Protein 3M4A (pdb70)

Nearest PDB structures (foldseek):
  3m4a-assembly1_A  TM=1.003E+00  e=7.599E-52  Deinococcus radiodurans
  2f4q-assembly1_A  TM=9.407E-01  e=5.244E-44  Deinococcus radiodurans
  2h7g-assembly1_X  TM=6.423E-01  e=1.252E-12  Variola virus
  6z01-assembly1_B-2  TM=5.120E-01  e=3.860E-08  Candidatus Caldarchaeum subterraneum
  6z03-assembly1_B  TM=5.087E-01  e=5.824E-08  Candidatus Caldarchaeum subterraneum

B-factor: mean 17.25, std 11.21, range [2.0, 54.25]

Radius of gyration: 20.42 Å; Cα contacts (8 Å, |Δi|>4): 487; chains: 1; bounding box: 54×42×62 Å

InterPro domains:
  IPR001631 DNA topoisomerase I [PR00416] (146-160)
  IPR001631 DNA topoisomerase I [PR00416] (167-183)
  IPR001631 DNA topoisomerase I [PR00416] (232-246)
  IPR001631 DNA topoisomerase I [PR00416] (283-294)
  IPR011010 DNA breaking-rejoining enzyme, catalytic core [SSF56349] (79-326)
  IPR013500 DNA topoisomerase I, catalytic core, eukaryotic-type [PF01028] (89-286)
  IPR013500 DNA topoisomerase I, catalytic core, eukaryotic-type [cd00659] (89-298)
  IPR014711 DNA topoisomerase I, catalytic core, alpha-helical subdomain, eukaryotic-type [G3DSA:3.90.15.10] (114-233)
  IPR035447 DNA topoisomerase I, N-terminal domain superfamily [G3DSA:3.30.66.10] (1-90)
  IPR035447 DNA topoisomerase I, N-terminal domain superfamily [SSF55869] (23-84)
  IPR049331 DNA topoisomerase IB, N-terminal domain [PF21338] (22-70)

Solvent-accessible surface area: 16082 Å² total; per-residue (Å²): 94,29,11,15,116,78,83,74,221,135,106,64,87,80,186,30,73,20,39,126,88,42,98,93,3,46,34,10,130,60,48,98,59,23,15,4,2,17,1,116,42,101,83,171,40,56,34,77,55,31,92,60,11,123,122,58,138,89,38,53,57,5,20,78,0,0,39,9,0,35,33,3,64,57,3,5,45,40,20,16,193,43,104,48,13,38,47,89,15,0,12,0,3,0,1,29,1,0,22,62,3,32,2,48,14,32,43,49,154,72,13,201,132,96,130,10,37,6,0,3,2,2,67,34,175,4,16,93,22,111,60,79,66,0,26,0,152,16,112,0,78,142,39,57,78,3,93,16,63,11,95,49,188,49,3,4,52,5,4,90,88,2,48,125,32,79,43,73,67,0,4,7,6,40,92,122,103,44,138,104,106,34,0,74,15,108,50,0,58,41,7,4,130,28,1,0,2,13,3,72,17,103,7,0,9,20,1,1,0,0,21,28,0,3,43,39,3,19,142,104,24,66,76,128,49,98,190,72,4,107,106,10,2,67,51,0,5,110,110,0,3,109,25,0,3,36,78,62,80,66,0,108,50,50,22,2,1,78,5,3,15,66,23,4,50,105,40,95,15,10,90,76,33,72,42,201,73,149,168,58,104,64,100,22,144,28,22,77,201,26,3,0,5,0,35,53,3,0,65,23,60,165,117,188

Structure (mmCIF, N/CA/C/O backbone):
data_3M4A
#
_entry.id   3M4A
#
_cell.length_a   119.670
_cell.length_b   53.440
_cell.length_c   77.360
_cell.angle_alpha   90.00
_cell.angle_beta   96.33
_cell.angle_gamma   90.00
#
_symmetry.space_group_name_H-M   'C 1 2 1'
#
loop_
_entity.id
_entity.type
_entity.pdbx_description
1 polymer 'Putative Type I topoisomerase'
2 polymer "DNA (5'-D(*GP*AP*AP*TP*AP*AP*GP*GP*GP*CP*GP*C)-3')"
3 polymer "DNA (5'-D(*GP*CP*GP*CP*CP*CP*TP*TP*AP*TP*TP*C)-3')"
4 non-polymer 'ACETIC ACID'
5 non-polymer 'MAGNESIUM ION'
6 water water
#
loop_
_atom_site.group_PDB
_atom_site.id
_atom_site.type_symbol
_atom_site.label_atom_id
_atom_site.label_alt_id
_atom_site.label_comp_id
_atom_site.label_asym_id
_atom_site.label_entity_id
_atom_site.label_seq_id
_atom_site.pdbx_PDB_ins_code
_atom_site.Cartn_x
_atom_site.Cartn_y
_atom_site.Cartn_z
_atom_site.occupancy
_atom_site.B_iso_or_equiv
_atom_site.auth_seq_id
_atom_site.auth_comp_id
_atom_site.auth_asym_id
_atom_site.auth_atom_id
_atom_site.pdbx_PDB_model_num
ATOM 1 N N . PRO A 1 2 ? 11.025 17.028 -20.027 1.00 29.04 2 PRO A N 1
ATOM 2 C CA . PRO A 1 2 ? 11.656 16.755 -21.324 1.00 29.02 2 PRO A CA 1
ATOM 3 C C . PRO A 1 2 ? 11.892 15.254 -21.558 1.00 29.06 2 PRO A C 1
ATOM 4 O O . PRO A 1 2 ? 11.796 14.470 -20.614 1.00 29.16 2 PRO A O 1
ATOM 8 N N . SER A 1 3 ? 12.189 14.865 -22.799 1.00 28.64 3 SER A N 1
ATOM 9 C CA . SER A 1 3 ? 12.493 13.464 -23.117 1.00 28.57 3 SER A CA 1
ATOM 10 C C . SER A 1 3 ? 13.947 13.149 -22.765 1.00 28.37 3 SER A C 1
ATOM 11 O O . SER A 1 3 ? 14.729 14.056 -22.469 1.00 27.88 3 SER A O 1
ATOM 14 N N . ARG A 1 4 ? 14.301 11.864 -22.803 1.00 28.10 4 ARG A N 1
ATOM 15 C CA . ARG A 1 4 ? 15.666 11.431 -22.487 1.00 28.66 4 ARG A CA 1
ATOM 16 C C . ARG A 1 4 ? 16.680 11.895 -23.525 1.00 29.59 4 ARG A C 1
ATOM 17 O O . ARG A 1 4 ? 17.716 12.451 -23.170 1.00 29.86 4 ARG A O 1
ATOM 25 N N . THR A 1 5 ? 16.394 11.626 -24.798 1.00 30.87 5 THR A N 1
ATOM 26 C CA . THR A 1 5 ? 17.291 12.019 -25.888 1.00 31.83 5 THR A CA 1
ATOM 27 C C . THR A 1 5 ? 17.434 13.542 -25.973 1.00 33.05 5 THR A C 1
ATOM 28 O O . THR A 1 5 ? 18.510 14.048 -26.305 1.00 33.35 5 THR A O 1
ATOM 32 N N . GLU A 1 6 ? 16.353 14.260 -25.663 1.00 34.28 6 GLU A N 1
ATOM 33 C CA . GLU A 1 6 ? 16.394 15.722 -25.532 1.00 35.19 6 GLU A CA 1
ATOM 34 C C . GLU A 1 6 ? 17.396 16.154 -24.457 1.00 36.02 6 GLU A C 1
ATOM 35 O O . GLU A 1 6 ? 18.180 17.080 -24.670 1.00 36.47 6 GLU A O 1
ATOM 41 N N . LEU A 1 7 ? 17.374 15.476 -23.310 1.00 36.68 7 LEU A N 1
ATOM 42 C CA . LEU A 1 7 ? 18.340 15.741 -22.238 1.00 36.98 7 LEU A CA 1
ATOM 43 C C . LEU A 1 7 ? 19.764 15.360 -22.654 1.00 37.48 7 LEU A C 1
ATOM 44 O O . LEU A 1 7 ? 20.679 16.173 -22.548 1.00 37.72 7 LEU A O 1
ATOM 49 N N . LEU A 1 8 ? 19.948 14.135 -23.147 1.00 37.93 8 LEU A N 1
ATOM 50 C CA . LEU A 1 8 ? 21.274 13.690 -23.595 1.00 38.27 8 LEU A CA 1
ATOM 51 C C . LEU A 1 8 ? 21.833 14.568 -24.726 1.00 38.70 8 LEU A C 1
ATOM 52 O O . LEU A 1 8 ? 23.049 14.596 -24.949 1.00 38.70 8 LEU A O 1
ATOM 57 N N . ALA A 1 9 ? 20.946 15.273 -25.431 1.00 39.06 9 ALA A N 1
ATOM 58 C CA . ALA A 1 9 ? 21.343 16.286 -26.409 1.00 39.16 9 ALA A CA 1
ATOM 59 C C . ALA A 1 9 ? 21.537 17.629 -25.714 1.00 39.47 9 ALA A C 1
ATOM 60 O O . ALA A 1 9 ? 22.400 17.771 -24.843 1.00 40.05 9 ALA A O 1
ATOM 62 N N . ARG A 1 14 ? 27.339 15.737 -31.822 1.00 52.38 14 ARG A N 1
ATOM 63 C CA . ARG A 1 14 ? 26.596 15.434 -33.041 1.00 52.34 14 ARG A CA 1
ATOM 64 C C . ARG A 1 14 ? 27.521 14.941 -34.155 1.00 52.15 14 ARG A C 1
ATOM 65 O O . ARG A 1 14 ? 28.642 15.429 -34.298 1.00 52.13 14 ARG A O 1
ATOM 73 N N . ARG A 1 15 ? 27.042 13.971 -34.933 1.00 51.92 15 ARG A N 1
ATOM 74 C CA . ARG A 1 15 ? 27.786 13.428 -36.072 1.00 51.85 15 ARG A CA 1
ATOM 75 C C . ARG A 1 15 ? 27.336 14.109 -37.358 1.00 51.77 15 ARG A C 1
ATOM 76 O O . ARG A 1 15 ? 26.168 14.467 -37.497 1.00 51.63 15 ARG A O 1
ATOM 84 N N . ALA A 1 40 ? 38.795 6.796 -32.325 1.00 48.73 40 ALA A N 1
ATOM 85 C CA . ALA A 1 40 ? 39.058 5.364 -32.429 1.00 48.79 40 ALA A CA 1
ATOM 86 C C . ALA A 1 40 ? 37.912 4.552 -31.830 1.00 48.85 40 ALA A C 1
ATOM 87 O O . ALA A 1 40 ? 37.471 3.560 -32.414 1.00 48.82 40 ALA A O 1
ATOM 89 N N . ARG A 1 41 ? 37.442 4.977 -30.657 1.00 48.80 41 ARG A N 1
ATOM 90 C CA . ARG A 1 41 ? 36.309 4.334 -29.985 1.00 48.86 41 ARG A CA 1
ATOM 91 C C . ARG A 1 41 ? 35.037 4.439 -30.819 1.00 48.89 41 ARG A C 1
ATOM 92 O O . ARG A 1 41 ? 34.345 3.444 -31.043 1.00 49.02 41 ARG A O 1
ATOM 100 N N . ILE A 1 42 ? 34.742 5.655 -31.266 1.00 48.93 42 ILE A N 1
ATOM 101 C CA . ILE A 1 42 ? 33.555 5.932 -32.075 1.00 49.01 42 ILE A CA 1
ATOM 102 C C . ILE A 1 42 ? 33.530 5.059 -33.335 1.00 49.17 42 ILE A C 1
ATOM 103 O O . ILE A 1 42 ? 32.464 4.605 -33.759 1.00 49.11 42 ILE A O 1
ATOM 108 N N . ALA A 1 43 ? 34.707 4.818 -33.913 1.00 49.30 43 ALA A N 1
ATOM 109 C CA . ALA A 1 43 ? 34.834 3.963 -35.098 1.00 49.37 43 ALA A CA 1
ATOM 110 C C . ALA A 1 43 ? 34.493 2.497 -34.814 1.00 49.46 43 ALA A C 1
ATOM 111 O O . ALA A 1 43 ? 33.871 1.838 -35.648 1.00 49.65 43 ALA A O 1
ATOM 113 N N . ARG A 1 44 ? 34.897 1.989 -33.648 1.00 49.46 44 ARG A N 1
ATOM 114 C CA . ARG A 1 44 ? 34.616 0.592 -33.274 1.00 49.48 44 ARG A CA 1
ATOM 115 C C . ARG A 1 44 ? 33.134 0.331 -32.987 1.00 49.28 44 ARG A C 1
ATOM 116 O O . ARG A 1 44 ? 32.689 -0.817 -33.033 1.00 49.25 44 ARG A O 1
ATOM 124 N N . LEU A 1 45 ? 32.386 1.387 -32.673 1.00 49.09 45 LEU A N 1
ATOM 125 C CA . LEU A 1 45 ? 30.937 1.283 -32.477 1.00 48.92 45 LEU A CA 1
ATOM 126 C C . LEU A 1 45 ? 30.218 0.923 -33.779 1.00 48.79 45 LEU A C 1
ATOM 127 O O . LEU A 1 45 ? 29.177 0.262 -33.753 1.00 48.82 45 LEU A O 1
ATOM 132 N N . ALA A 1 46 ? 30.779 1.364 -34.906 1.00 48.59 46 ALA A N 1
ATOM 133 C CA . ALA A 1 46 ? 30.248 1.049 -36.234 1.00 48.38 46 ALA A CA 1
ATOM 134 C C . ALA A 1 46 ? 28.774 1.4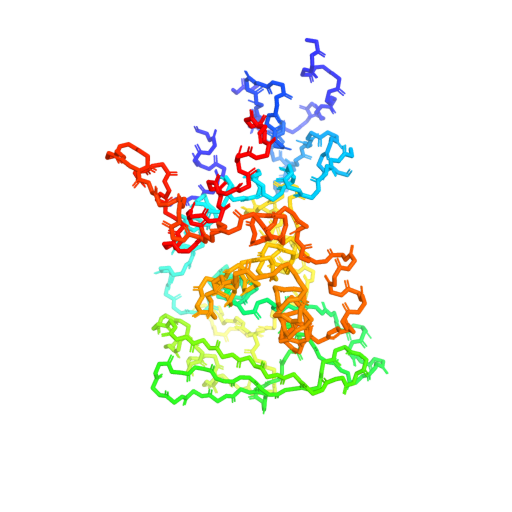38 -36.350 1.00 48.22 46 ALA A C 1
ATOM 135 O O . ALA A 1 46 ? 27.926 0.613 -36.706 1.00 48.14 46 ALA A O 1
ATOM 137 N N . VAL A 1 47 ? 28.486 2.700 -36.031 1.00 47.98 47 VAL A N 1
ATOM 138 C CA . VAL A 1 47 ? 27.137 3.249 -36.136 1.00 47.71 47 VAL A CA 1
ATOM 139 C C . VAL A 1 47 ? 26.781 3.382 -37.618 1.00 47.50 47 VAL A C 1
ATOM 140 O O . VAL A 1 47 ? 27.459 4.120 -38.338 1.00 47.43 47 VAL A O 1
ATOM 144 N N . PRO A 1 48 ? 25.739 2.658 -38.085 1.00 47.14 48 PRO A N 1
ATOM 145 C CA . PRO A 1 48 ? 25.369 2.693 -39.507 1.00 46.90 48 PRO A CA 1
ATOM 146 C C . PRO A 1 48 ? 25.290 4.113 -40.081 1.00 46.58 48 PRO A C 1
ATOM 147 O O . PRO A 1 48 ? 24.650 4.976 -39.481 1.00 46.21 48 PRO A O 1
ATOM 151 N N . PRO A 1 49 ? 25.940 4.352 -41.239 1.00 46.36 49 PRO A N 1
ATOM 152 C CA . PRO A 1 49 ? 26.065 5.710 -41.796 1.00 46.21 49 PRO A CA 1
ATOM 153 C C . PRO A 1 49 ? 24.746 6.345 -42.268 1.00 45.92 49 PRO A C 1
ATOM 154 O O . PRO A 1 49 ? 24.650 7.575 -42.353 1.00 45.71 49 PRO A O 1
ATOM 158 N N . ALA A 1 50 ? 23.750 5.512 -42.567 1.00 45.70 50 ALA A N 1
ATOM 159 C CA . ALA A 1 50 ? 22.439 5.989 -43.008 1.00 45.47 50 ALA A CA 1
ATOM 160 C C . ALA A 1 50 ? 21.587 6.546 -41.862 1.00 45.28 50 ALA A C 1
ATOM 161 O O . ALA A 1 50 ? 20.582 7.220 -42.109 1.00 45.04 50 ALA A O 1
ATOM 163 N N . TYR A 1 51 ? 21.974 6.256 -40.617 1.00 45.04 51 TYR A N 1
ATOM 164 C CA . TYR A 1 51 ? 21.289 6.815 -39.444 1.00 44.99 51 TYR A CA 1
ATOM 165 C C . TYR A 1 51 ? 21.343 8.344 -39.472 1.00 44.88 51 TYR A C 1
ATOM 166 O O . TYR A 1 51 ? 22.357 8.932 -39.852 1.00 44.65 51 TYR A O 1
ATOM 175 N N . GLN A 1 52 ? 20.241 8.973 -39.070 1.00 44.91 52 GLN A N 1
ATOM 176 C CA . GLN A 1 52 ? 20.099 10.424 -39.145 1.00 45.02 52 GLN A CA 1
ATOM 177 C C . GLN A 1 52 ? 20.137 11.039 -37.748 1.00 45.08 52 GLN A C 1
ATOM 178 O O . GLN A 1 52 ? 19.710 10.411 -36.772 1.00 44.96 52 GLN A O 1
ATOM 184 N N . ASP A 1 53 ? 20.637 12.273 -37.673 1.00 45.03 53 ASP A N 1
ATOM 185 C CA . ASP A 1 53 ? 20.804 12.999 -36.409 1.00 44.82 53 ASP A CA 1
ATOM 186 C C . ASP A 1 53 ? 21.410 12.094 -35.328 1.00 44.58 53 ASP A C 1
ATOM 187 O O . ASP A 1 53 ? 20.799 11.832 -34.287 1.00 44.71 53 ASP A O 1
ATOM 192 N N . VAL A 1 54 ? 22.616 11.608 -35.608 1.00 44.16 54 VAL A N 1
ATOM 193 C CA . VAL A 1 54 ? 23.326 10.713 -34.703 1.00 43.90 54 VAL A CA 1
ATOM 194 C C . VAL A 1 54 ? 24.026 11.517 -33.603 1.00 43.61 54 VAL A C 1
ATOM 195 O O . VAL A 1 54 ? 24.662 12.535 -33.877 1.00 43.18 54 VAL A O 1
ATOM 199 N N . TYR A 1 55 ? 23.871 11.059 -32.360 1.00 43.35 55 TYR A N 1
ATOM 200 C CA . TYR A 1 55 ? 24.574 11.619 -31.202 1.00 43.19 55 TYR A CA 1
ATOM 201 C C . TYR A 1 55 ? 25.490 10.544 -30.623 1.00 42.97 55 TYR A C 1
ATOM 202 O O . TYR A 1 55 ? 25.156 9.357 -30.632 1.00 42.75 55 TYR A O 1
ATOM 211 N N . VAL A 1 56 ? 26.644 10.970 -30.119 1.00 42.67 56 VAL A N 1
ATOM 212 C CA . VAL A 1 56 ? 27.650 10.049 -29.603 1.00 42.50 56 VAL A CA 1
ATOM 213 C C . VAL A 1 56 ? 28.147 10.532 -28.240 1.00 42.25 56 VAL A C 1
ATOM 214 O O . VAL A 1 56 ? 28.233 11.738 -27.991 1.00 42.03 56 VAL A O 1
ATOM 218 N N . SER A 1 57 ? 28.449 9.581 -27.358 1.00 42.05 57 SER A N 1
ATOM 219 C CA . SER A 1 57 ? 28.996 9.903 -26.048 1.00 41.74 57 SER A CA 1
ATOM 220 C C . SER A 1 57 ? 30.404 10.466 -26.212 1.00 41.58 57 SER A C 1
ATOM 221 O O . SER A 1 57 ? 31.232 9.854 -26.892 1.00 41.42 57 SER A O 1
ATOM 224 N N . PRO A 1 58 ? 30.689 11.620 -25.580 1.00 41.34 58 PRO A N 1
ATOM 225 C CA . PRO A 1 58 ? 32.047 12.166 -25.585 1.00 41.12 58 PRO A CA 1
ATOM 226 C C . PRO A 1 58 ? 32.935 11.521 -24.513 1.00 40.99 58 PRO A C 1
ATOM 227 O O . PRO A 1 58 ? 33.861 12.158 -24.013 1.00 41.14 58 PRO A O 1
ATOM 231 N N . ASP A 1 59 ? 32.671 10.254 -24.200 1.00 40.63 59 ASP A N 1
ATOM 232 C CA . ASP A 1 59 ? 33.231 9.603 -23.023 1.00 40.18 59 ASP A CA 1
ATOM 233 C C . ASP A 1 59 ? 33.194 8.083 -23.208 1.00 39.72 59 ASP A C 1
ATOM 234 O O . ASP A 1 59 ? 32.207 7.538 -23.714 1.00 39.80 59 ASP A O 1
ATOM 239 N N . ALA A 1 60 ? 34.264 7.404 -22.802 1.00 38.90 60 ALA A N 1
ATOM 240 C CA . ALA A 1 60 ? 34.373 5.956 -23.002 1.00 38.38 60 ALA A CA 1
ATOM 241 C C . ALA A 1 60 ? 33.532 5.140 -22.016 1.00 37.82 60 ALA A C 1
ATOM 242 O O . ALA A 1 60 ? 33.305 3.951 -22.244 1.00 37.74 60 ALA A O 1
ATOM 244 N N . GLU A 1 61 ? 33.073 5.773 -20.935 1.00 37.16 61 GLU A N 1
ATOM 245 C CA . GLU A 1 61 ? 32.406 5.059 -19.840 1.00 36.75 61 GLU A CA 1
ATOM 246 C C . GLU A 1 61 ? 30.880 4.964 -19.974 1.00 36.17 61 GLU A C 1
ATOM 247 O O . GLU A 1 61 ? 30.297 3.958 -19.571 1.00 35.99 61 GLU A O 1
ATOM 253 N N . ASN A 1 62 ? 30.245 5.998 -20.528 1.00 35.34 62 ASN A N 1
ATOM 254 C CA . ASN A 1 62 ? 28.778 6.043 -20.667 1.00 34.64 62 ASN A CA 1
ATOM 255 C C . ASN A 1 62 ? 28.147 4.754 -21.196 1.00 33.83 62 ASN A C 1
ATOM 256 O O . ASN A 1 62 ? 28.561 4.239 -22.234 1.00 33.60 62 ASN A O 1
ATOM 261 N N . GLU A 1 63 ? 27.135 4.253 -20.484 1.00 32.72 63 GLU A N 1
ATOM 262 C CA . GLU A 1 63 ? 26.426 3.031 -20.876 1.00 32.29 63 GLU A CA 1
ATOM 263 C C . GLU A 1 63 ? 25.697 3.161 -22.219 1.00 31.68 63 GLU A C 1
ATOM 264 O O . GLU A 1 63 ? 25.515 2.164 -22.920 1.00 31.10 63 GLU A O 1
ATOM 270 N N . LEU A 1 64 ? 25.263 4.375 -22.554 1.00 31.50 64 LEU A N 1
ATOM 271 C CA . LEU A 1 64 ? 24.709 4.666 -23.880 1.00 31.81 64 LEU A CA 1
ATOM 272 C C . LEU A 1 64 ? 25.763 5.390 -24.720 1.00 31.74 64 LEU A C 1
ATOM 273 O O . LEU A 1 64 ? 26.042 6.567 -24.498 1.00 31.96 64 LEU A O 1
ATOM 278 N N . GLN A 1 65 ? 26.333 4.671 -25.682 1.00 31.97 65 GLN A N 1
ATOM 279 C CA . GLN A 1 65 ? 27.471 5.164 -26.466 1.00 32.33 65 GLN A CA 1
ATOM 280 C C . GLN A 1 65 ? 27.060 5.974 -27.697 1.00 32.54 65 GLN A C 1
ATOM 281 O O . GLN A 1 65 ? 27.770 6.901 -28.082 1.00 32.80 65 GLN A O 1
ATOM 287 N N . ALA A 1 66 ? 25.927 5.628 -28.310 1.00 32.70 66 ALA A N 1
ATOM 288 C CA . ALA A 1 66 ? 25.387 6.423 -29.420 1.00 32.75 66 ALA A CA 1
ATOM 289 C C . ALA A 1 66 ? 23.893 6.188 -29.658 1.00 32.84 66 ALA A C 1
ATOM 290 O O . ALA A 1 66 ? 23.377 5.101 -29.375 1.00 31.99 66 ALA A O 1
ATOM 292 N N . PHE A 1 67 ? 23.220 7.214 -30.190 1.00 32.96 67 PHE A N 1
ATOM 293 C CA . PHE A 1 67 ? 21.811 7.110 -30.589 1.00 33.42 67 PHE A CA 1
ATOM 294 C C . PHE A 1 67 ? 21.459 8.001 -31.797 1.00 33.90 67 PHE A C 1
ATOM 295 O O . PHE A 1 67 ? 21.980 9.107 -31.944 1.00 33.99 67 PHE A O 1
ATOM 303 N N . GLY A 1 68 ? 20.560 7.504 -32.646 1.00 34.48 68 GLY A N 1
ATOM 304 C CA . GLY A 1 68 ? 20.084 8.248 -33.813 1.00 34.86 68 GLY A CA 1
ATOM 305 C C . GLY A 1 68 ? 18.752 7.711 -34.315 1.00 35.40 68 GLY A C 1
ATOM 306 O O . GLY A 1 68 ? 18.066 6.979 -33.598 1.00 35.25 68 GLY A O 1
ATOM 307 N N . ARG A 1 69 ? 18.396 8.068 -35.551 1.00 35.92 69 ARG A N 1
ATOM 308 C CA . ARG A 1 69 ? 17.110 7.673 -36.135 1.00 36.44 69 ARG A CA 1
ATOM 309 C C . ARG A 1 69 ? 17.261 7.071 -37.531 1.00 36.58 69 ARG A C 1
ATOM 310 O O . ARG A 1 69 ? 18.004 7.591 -38.366 1.00 36.31 69 ARG A O 1
ATOM 318 N N . ASP A 1 70 ? 16.546 5.971 -37.768 1.00 36.88 70 ASP A N 1
ATOM 319 C CA . ASP A 1 70 ? 16.484 5.360 -39.090 1.00 37.20 70 ASP A CA 1
ATOM 320 C C . ASP A 1 70 ? 15.450 6.095 -39.954 1.00 37.51 70 ASP A C 1
ATOM 321 O O . ASP A 1 70 ? 14.803 7.036 -39.488 1.00 37.60 70 ASP A O 1
ATOM 326 N N . ALA A 1 71 ? 15.301 5.665 -41.207 1.00 37.69 71 ALA A N 1
ATOM 327 C CA . ALA A 1 71 ? 14.373 6.308 -42.143 1.00 37.88 71 ALA A CA 1
ATOM 328 C C . ALA A 1 71 ? 12.952 6.407 -41.579 1.00 38.12 71 ALA A C 1
ATOM 329 O O . ALA A 1 71 ? 12.299 7.447 -41.711 1.00 38.30 71 ALA A O 1
ATOM 331 N N . ALA A 1 72 ? 12.484 5.333 -40.947 1.00 38.27 72 ALA A N 1
ATOM 332 C CA . ALA A 1 72 ? 11.151 5.307 -40.348 1.00 38.39 72 ALA A CA 1
ATOM 333 C C . ALA A 1 72 ? 11.066 6.249 -39.149 1.00 38.65 72 ALA A C 1
ATOM 334 O O . ALA A 1 72 ? 10.079 6.246 -38.412 1.00 38.98 72 ALA A O 1
ATOM 336 N N . ARG A 1 74 ? 12.410 5.881 -36.259 1.00 35.15 74 ARG A N 1
ATOM 337 C CA . ARG A 1 74 ? 12.531 5.182 -34.981 1.00 35.11 74 ARG A CA 1
ATOM 338 C C . ARG A 1 74 ? 13.955 5.301 -34.427 1.00 34.76 74 ARG A C 1
ATOM 339 O O . ARG A 1 74 ? 14.922 5.307 -35.191 1.00 34.51 74 ARG A O 1
ATOM 347 N N . LEU A 1 75 ? 14.074 5.388 -33.100 1.00 34.19 75 LEU A N 1
ATOM 348 C CA . LEU A 1 75 ? 15.383 5.524 -32.442 1.00 33.73 75 LEU A CA 1
ATOM 349 C C . LEU A 1 75 ? 16.168 4.210 -32.422 1.00 33.26 75 LEU A C 1
ATOM 350 O O . LEU A 1 75 ? 15.617 3.141 -32.150 1.00 33.02 75 LEU A O 1
ATOM 355 N N . GLN A 1 76 ? 17.464 4.309 -32.708 1.00 32.75 76 GLN A N 1
ATOM 356 C CA . GLN A 1 76 ? 18.377 3.169 -32.696 1.00 32.46 76 GLN A CA 1
ATOM 357 C C . GLN A 1 76 ? 19.535 3.515 -31.766 1.00 31.98 76 GLN A C 1
ATOM 358 O O . GLN A 1 76 ? 19.920 4.680 -31.668 1.00 31.65 76 GLN A O 1
ATOM 364 N N . TYR A 1 77 ? 20.083 2.510 -31.088 1.00 31.52 77 TYR A N 1
ATOM 365 C CA . TYR A 1 77 ? 21.100 2.748 -30.060 1.00 31.34 77 TYR A CA 1
ATOM 366 C C . TYR A 1 77 ? 22.296 1.810 -30.172 1.00 30.98 77 TYR A C 1
ATOM 367 O O . TYR A 1 77 ? 22.168 0.666 -30.616 1.00 30.71 77 TYR A O 1
ATOM 376 N N . ARG A 1 78 ? 23.453 2.301 -29.735 1.00 30.63 78 ARG A N 1
ATOM 377 C CA . ARG A 1 78 ? 24.622 1.454 -29.498 1.00 30.58 78 ARG A CA 1
ATOM 378 C C . ARG A 1 78 ? 25.118 1.649 -28.066 1.00 29.86 78 ARG A C 1
ATOM 379 O O . ARG A 1 78 ? 25.225 2.770 -27.581 1.00 29.34 78 ARG A O 1
ATOM 387 N N . TYR A 1 79 ? 25.431 0.541 -27.407 1.00 29.48 79 TYR A N 1
ATOM 388 C CA . TYR A 1 79 ? 25.684 0.538 -25.971 1.00 29.52 79 TYR A CA 1
ATOM 389 C C . TYR A 1 79 ? 27.128 0.183 -25.618 1.00 29.59 79 TYR A C 1
ATOM 390 O O . TYR A 1 79 ? 27.870 -0.364 -26.432 1.00 29.26 79 TYR A O 1
ATOM 399 N N . HIS A 1 80 ? 27.506 0.496 -24.384 1.00 29.67 80 HIS A N 1
ATOM 400 C CA . HIS A 1 80 ? 28.778 0.064 -23.821 1.00 29.86 80 HIS A CA 1
ATOM 401 C C . HIS A 1 80 ? 28.684 -1.444 -23.577 1.00 30.16 80 HIS A C 1
ATOM 402 O O . HIS A 1 80 ? 27.693 -1.907 -23.010 1.00 30.24 80 HIS A O 1
ATOM 409 N N . PRO A 1 81 ? 29.707 -2.218 -24.002 1.00 30.44 81 PRO A N 1
ATOM 410 C CA . PRO A 1 81 ? 29.625 -3.685 -23.912 1.00 30.44 81 PRO A CA 1
ATOM 411 C C . PRO A 1 81 ? 29.520 -4.255 -22.490 1.00 30.52 81 PRO A C 1
ATOM 412 O O . PRO A 1 81 ? 28.946 -5.332 -22.303 1.00 30.57 81 PRO A O 1
ATOM 416 N N . ASP A 1 82 ? 30.061 -3.544 -21.506 1.00 30.71 82 ASP A N 1
ATOM 417 C CA . ASP A 1 82 ? 29.976 -3.971 -20.103 1.00 30.94 82 ASP A CA 1
ATOM 418 C C . ASP A 1 82 ? 28.539 -4.000 -19.567 1.00 31.02 82 ASP A C 1
ATOM 419 O O . ASP A 1 82 ? 28.275 -4.632 -18.539 1.00 30.94 82 ASP A O 1
ATOM 424 N N . PHE A 1 83 ? 27.624 -3.321 -20.258 1.00 31.12 83 PHE A N 1
ATOM 425 C CA . PHE A 1 83 ? 26.220 -3.269 -19.846 1.00 31.27 83 PHE A CA 1
ATOM 426 C C . PHE A 1 83 ? 25.306 -4.178 -20.676 1.00 31.66 83 PHE A C 1
ATOM 427 O O . PHE A 1 83 ? 24.111 -4.289 -20.385 1.00 31.62 83 PHE A O 1
ATOM 435 N N . VAL A 1 84 ? 25.870 -4.850 -21.682 1.00 31.96 84 VAL A N 1
ATOM 436 C CA . VAL A 1 84 ? 25.095 -5.742 -22.544 1.00 32.20 84 VAL A CA 1
ATOM 437 C C . VAL A 1 84 ? 25.388 -7.216 -22.249 1.00 32.52 84 VAL A C 1
ATOM 438 O O . VAL A 1 84 ? 26.480 -7.569 -21.792 1.00 33.01 84 VAL A O 1
ATOM 442 N N . ALA A 1 88 ? 30.889 -7.380 -18.387 1.00 25.83 88 ALA A N 1
ATOM 443 C CA . ALA A 1 88 ? 30.513 -8.086 -17.169 1.00 25.05 88 ALA A CA 1
ATOM 444 C C . ALA A 1 88 ? 30.914 -7.253 -15.961 1.00 24.98 88 ALA A C 1
ATOM 445 O O . ALA A 1 88 ? 32.082 -6.912 -15.774 1.00 25.41 88 ALA A O 1
ATOM 447 N N . LEU A 1 89 ? 29.922 -6.918 -15.150 1.00 24.01 89 LEU A N 1
ATOM 448 C CA . LEU A 1 89 ? 30.107 -6.042 -14.008 1.00 23.22 89 LEU A CA 1
ATOM 449 C C . LEU A 1 89 ? 29.571 -6.751 -12.787 1.00 22.37 89 LEU A C 1
ATOM 450 O O . LEU A 1 89 ? 28.711 -7.630 -12.899 1.00 22.30 89 LEU A O 1
ATOM 455 N N . LYS A 1 90 ? 30.069 -6.355 -11.618 1.00 21.58 90 LYS A N 1
ATOM 456 C CA . LYS A 1 90 ? 29.482 -6.787 -10.359 1.00 20.94 90 LYS A CA 1
ATOM 457 C C . LYS A 1 90 ? 28.157 -6.068 -10.165 1.00 20.09 90 LYS A C 1
ATOM 458 O O . LYS A 1 90 ? 27.941 -4.980 -10.705 1.00 19.31 90 LYS A O 1
ATOM 464 N N . LYS A 1 91 ? 27.277 -6.698 -9.399 1.00 19.60 91 LYS A N 1
ATOM 465 C CA A LYS A 1 91 ? 25.944 -6.158 -9.142 0.50 19.27 91 LYS A CA 1
ATOM 466 C CA B LYS A 1 91 ? 25.945 -6.152 -9.154 0.50 19.24 91 LYS A CA 1
ATOM 467 C C . LYS A 1 91 ? 26.030 -4.729 -8.622 1.00 18.60 91 LYS A C 1
ATOM 468 O O . LYS A 1 91 ? 25.284 -3.858 -9.065 1.00 17.73 91 LYS A O 1
ATOM 479 N N . TRP A 1 92 ? 26.934 -4.488 -7.674 1.00 17.60 92 TRP A N 1
ATOM 480 C CA . TRP A 1 92 ? 27.041 -3.148 -7.091 1.00 17.44 92 TRP A CA 1
ATOM 481 C C . TRP A 1 92 ? 27.418 -2.104 -8.144 1.00 16.30 92 TRP A C 1
ATOM 482 O O . TRP A 1 92 ? 26.927 -0.973 -8.090 1.00 15.18 92 TRP A O 1
ATOM 493 N N . GLN A 1 93 ? 28.238 -2.497 -9.122 1.00 15.57 93 GLN A N 1
ATOM 494 C CA . GLN A 1 93 ? 28.617 -1.602 -10.220 1.00 15.89 93 GLN A CA 1
ATOM 495 C C . GLN A 1 93 ? 27.443 -1.283 -11.146 1.00 15.19 93 GLN A C 1
ATOM 496 O O . GLN A 1 93 ? 27.200 -0.114 -11.479 1.00 15.80 93 GLN A O 1
ATOM 502 N N . ARG A 1 94 ? 26.729 -2.318 -11.572 1.00 14.16 94 ARG A N 1
ATOM 503 C CA . ARG A 1 94 ? 25.569 -2.125 -12.438 1.00 13.56 94 ARG A CA 1
ATOM 504 C C . ARG A 1 94 ? 24.492 -1.283 -11.741 1.00 12.39 94 ARG A C 1
ATOM 505 O O . ARG A 1 94 ? 23.904 -0.391 -12.366 1.00 12.12 94 ARG A O 1
ATOM 513 N N . LEU A 1 95 ? 24.252 -1.547 -10.460 1.00 12.00 95 LEU A N 1
ATOM 514 C CA . LEU A 1 95 ? 23.206 -0.824 -9.721 1.00 11.82 95 LEU A CA 1
ATOM 515 C C . LEU A 1 95 ? 23.560 0.637 -9.441 1.00 11.51 95 LEU A C 1
ATOM 516 O O . LEU A 1 95 ? 22.680 1.499 -9.430 1.00 10.32 95 LEU A O 1
ATOM 521 N N . THR A 1 96 ? 24.832 0.927 -9.181 1.00 11.22 96 THR A N 1
ATOM 522 C CA . THR A 1 96 ? 25.245 2.320 -9.003 1.00 11.17 96 THR A CA 1
ATOM 523 C C . THR A 1 96 ? 24.983 3.097 -10.278 1.00 11.12 96 THR A C 1
ATOM 524 O O . THR A 1 96 ? 24.496 4.220 -10.237 1.00 11.11 96 THR A O 1
ATOM 531 N N . ARG A 1 97 ? 25.288 2.487 -11.417 1.00 11.33 97 ARG A N 1
ATOM 532 C CA . ARG A 1 97 ? 25.050 3.131 -12.691 1.00 10.73 97 ARG A CA 1
ATOM 533 C C . ARG A 1 97 ? 23.552 3.241 -12.989 1.00 10.20 97 ARG A C 1
ATOM 534 O O . ARG A 1 97 ? 23.087 4.269 -13.468 1.00 10.70 97 ARG A O 1
ATOM 542 N N . PHE A 1 98 ? 22.799 2.193 -12.677 1.00 9.30 98 PHE A N 1
ATOM 543 C CA . PHE A 1 98 ? 21.334 2.250 -12.808 1.00 9.23 98 PHE A CA 1
ATOM 544 C C . PHE A 1 98 ? 20.746 3.405 -11.982 1.00 8.48 98 PHE A C 1
ATOM 545 O O . PHE A 1 98 ? 19.885 4.145 -12.469 1.00 8.57 98 PHE A O 1
ATOM 553 N N . ALA A 1 99 ? 21.225 3.595 -10.751 1.00 8.93 99 ALA A N 1
ATOM 554 C CA . ALA A 1 99 ? 20.768 4.699 -9.912 1.00 9.56 99 ALA A CA 1
ATOM 555 C C . ALA A 1 99 ? 21.087 6.044 -10.559 1.00 10.38 99 ALA A C 1
ATOM 556 O O . ALA A 1 99 ? 20.348 7.014 -10.393 1.00 11.25 99 ALA A O 1
ATOM 558 N N . GLY A 1 100 ? 22.177 6.086 -11.318 1.00 11.24 100 GLY A N 1
ATOM 559 C CA . GLY A 1 100 ? 22.517 7.268 -12.116 1.00 11.25 100 GLY A CA 1
ATOM 560 C C . GLY A 1 100 ? 21.568 7.576 -13.267 1.00 11.82 100 GLY A C 1
ATOM 561 O O . GLY A 1 100 ? 21.500 8.738 -13.704 1.00 13.75 100 GLY A O 1
ATOM 562 N N . ALA A 1 101 ? 20.859 6.556 -13.760 1.00 11.38 101 ALA A N 1
ATOM 563 C CA . ALA A 1 101 ? 19.894 6.680 -14.865 1.00 11.01 101 ALA A CA 1
ATOM 564 C C . ALA A 1 101 ? 18.473 6.975 -14.372 1.00 10.69 101 ALA A C 1
ATOM 565 O O . ALA A 1 101 ? 17.613 7.357 -15.150 1.00 11.13 101 ALA A O 1
ATOM 567 N N . LEU A 1 102 ? 18.217 6.788 -13.084 1.00 10.16 102 LEU A N 1
ATOM 568 C CA . LEU A 1 102 ? 16.846 6.934 -12.586 1.00 9.90 102 LEU A CA 1
ATOM 569 C C . LEU A 1 102 ? 16.350 8.387 -12.594 1.00 9.83 102 LEU A C 1
ATOM 570 O O . LEU A 1 102 ? 15.188 8.615 -12.861 1.00 9.28 102 LEU A O 1
ATOM 575 N N . PRO A 1 103 ? 17.211 9.372 -12.262 1.00 9.73 103 PRO A N 1
ATOM 576 C CA . PRO A 1 103 ? 16.715 10.761 -12.369 1.00 10.02 103 PRO A CA 1
ATOM 577 C C . PRO A 1 103 ? 16.251 11.145 -13.775 1.00 9.90 103 PRO A C 1
ATOM 578 O O . PRO A 1 103 ? 15.225 11.816 -13.929 1.00 9.62 103 PRO A O 1
ATOM 582 N N . THR A 1 104 ? 16.999 10.717 -14.789 1.00 9.94 104 THR A N 1
ATOM 583 C CA . THR A 1 104 ? 16.593 10.926 -16.177 1.00 9.86 104 THR A CA 1
ATOM 584 C C . THR A 1 104 ? 15.290 10.205 -16.515 1.00 9.32 104 THR A C 1
ATOM 585 O O . THR A 1 104 ? 14.430 10.748 -17.227 1.00 8.95 104 THR A O 1
ATOM 589 N N . LEU A 1 105 ? 15.153 8.974 -16.021 1.00 8.59 105 LEU A N 1
ATOM 590 C CA . LEU A 1 105 ? 13.902 8.228 -16.162 1.00 8.44 105 LEU A CA 1
ATOM 591 C C . LEU A 1 105 ? 12.728 9.029 -15.621 1.00 8.14 105 LEU A C 1
ATOM 592 O O . LEU A 1 105 ? 11.686 9.086 -16.256 1.00 8.28 105 LEU A O 1
ATOM 597 N N . LYS A 1 106 ? 12.892 9.596 -14.427 1.00 8.03 106 LYS A N 1
ATOM 598 C CA . LYS A 1 106 ? 11.827 10.384 -13.784 1.00 8.46 106 LYS A CA 1
ATOM 599 C C . LYS A 1 106 ? 11.419 11.606 -14.598 1.00 8.13 106 LYS A C 1
ATOM 600 O O . LYS A 1 106 ? 10.235 11.915 -14.719 1.00 7.09 106 LYS A O 1
ATOM 606 N N . VAL A 1 107 ? 12.397 12.303 -15.166 1.00 8.43 107 VAL A N 1
ATOM 607 C CA . VAL A 1 107 ? 12.094 13.453 -16.016 1.00 8.93 107 VAL A CA 1
ATOM 608 C C . VAL A 1 107 ? 11.270 13.021 -17.235 1.00 8.59 107 VAL A C 1
ATOM 609 O O . VAL A 1 107 ? 10.228 13.617 -17.570 1.00 8.56 107 VAL A O 1
ATOM 613 N N . ALA A 1 108 ? 11.716 11.952 -17.880 1.00 9.09 108 ALA A N 1
ATOM 614 C CA . ALA A 1 108 ? 11.049 11.442 -19.069 1.00 8.59 108 ALA A CA 1
ATOM 615 C C . ALA A 1 108 ? 9.636 10.939 -18.764 1.00 8.53 108 ALA A C 1
ATOM 616 O O . ALA A 1 108 ? 8.680 11.257 -19.484 1.00 8.70 108 ALA A O 1
ATOM 618 N N . THR A 1 109 ? 9.488 10.158 -17.688 1.00 8.08 109 THR A N 1
ATOM 619 C CA . THR A 1 109 ? 8.171 9.598 -17.364 1.00 7.60 109 THR A CA 1
ATOM 620 C C . THR A 1 109 ? 7.205 10.679 -16.853 1.00 7.12 109 THR A C 1
ATOM 621 O O . THR A 1 109 ? 6.034 10.666 -17.204 1.00 6.40 109 THR A O 1
ATOM 625 N N . THR A 1 110 ? 7.686 11.634 -16.065 1.00 6.37 110 THR A N 1
ATOM 626 C CA . THR A 1 110 ? 6.826 12.759 -15.660 1.00 6.51 110 THR A CA 1
ATOM 627 C C . THR A 1 110 ? 6.285 13.500 -16.891 1.00 6.94 110 THR A C 1
ATOM 628 O O . THR A 1 110 ? 5.094 13.799 -16.960 1.00 7.76 110 THR A O 1
ATOM 632 N N . ALA A 1 111 ? 7.159 13.778 -17.855 1.00 7.59 111 ALA A N 1
ATOM 633 C CA . ALA A 1 111 ? 6.743 14.473 -19.074 1.00 7.86 111 ALA A CA 1
ATOM 634 C C . ALA A 1 111 ? 5.580 13.737 -19.742 1.00 8.19 111 ALA A C 1
ATOM 635 O O . ALA A 1 111 ? 4.520 14.335 -20.021 1.00 8.40 111 ALA A O 1
ATOM 637 N N . ASP A 1 112 ? 5.726 12.426 -19.922 1.00 8.29 112 ASP A N 1
ATOM 638 C CA . ASP A 1 112 ? 4.654 11.605 -20.512 1.00 8.01 112 ASP A CA 1
ATOM 639 C C . ASP A 1 112 ? 3.366 11.574 -19.683 1.00 7.51 112 ASP A C 1
ATOM 640 O O . ASP A 1 112 ? 2.256 11.529 -20.231 1.00 7.21 112 ASP A O 1
ATOM 645 N N . LEU A 1 113 ? 3.495 11.608 -18.357 1.00 6.66 113 LEU A N 1
ATOM 646 C CA . LEU A 1 113 ? 2.340 11.597 -17.466 1.00 6.79 113 LEU A CA 1
ATOM 647 C C . LEU A 1 113 ? 1.502 12.885 -17.507 1.00 5.97 113 LEU A C 1
ATOM 648 O O . LEU A 1 113 ? 0.325 12.874 -17.165 1.00 6.10 113 LEU A O 1
ATOM 653 N N . ARG A 1 114 ? 2.113 13.993 -17.903 1.00 6.39 114 ARG A N 1
ATOM 654 C CA . ARG A 1 114 ? 1.411 15.287 -17.933 1.00 7.74 114 ARG A CA 1
ATOM 655 C C . ARG A 1 114 ? 0.391 15.396 -19.068 1.00 8.17 114 ARG A C 1
ATOM 656 O O . ARG A 1 114 ? -0.441 16.325 -19.087 1.00 8.38 114 ARG A O 1
ATOM 664 N N . ALA A 1 115 ? 0.448 14.463 -20.010 1.00 8.72 115 ALA A N 1
ATOM 665 C CA . ALA A 1 115 ? -0.522 14.416 -21.108 1.00 9.31 115 ALA A CA 1
ATOM 666 C C . ALA A 1 115 ? -1.977 14.199 -20.656 1.00 9.52 115 ALA A C 1
ATOM 667 O O . ALA A 1 115 ? -2.249 13.636 -19.600 1.00 8.93 115 ALA A O 1
ATOM 669 N N . SER A 1 116 ? -2.927 14.658 -21.464 1.00 9.60 116 SER A N 1
ATOM 670 C CA A SER A 1 116 ? -4.332 14.487 -21.105 0.50 9.91 116 SER A CA 1
ATOM 671 C CA B SER A 1 116 ? -4.351 14.517 -21.163 0.50 9.96 116 SER A CA 1
ATOM 672 C C . SER A 1 116 ? -4.834 13.142 -21.608 1.00 10.23 116 SER A C 1
ATOM 673 O O . SER A 1 116 ? -4.288 12.574 -22.558 1.00 11.55 116 SER A O 1
ATOM 678 N N . GLY A 1 117 ? -5.863 12.636 -20.944 1.00 10.46 117 GLY A N 1
ATOM 679 C CA . GLY A 1 117 ? -6.456 11.341 -21.260 1.00 10.11 117 GLY A CA 1
ATOM 680 C C . GLY A 1 117 ? -5.524 10.178 -20.964 1.00 10.08 117 GLY A C 1
ATOM 681 O O . GLY A 1 117 ? -4.749 10.228 -20.004 1.00 10.90 117 GLY A O 1
ATOM 682 N N . LEU A 1 118 ? -5.597 9.130 -21.781 1.00 9.21 118 LEU A N 1
ATOM 683 C CA . LEU A 1 118 ? -4.785 7.931 -21.566 1.00 9.04 118 LEU A CA 1
ATOM 684 C C . LEU A 1 118 ? -4.061 7.496 -22.853 1.00 9.41 118 LEU A C 1
ATOM 685 O O . LEU A 1 118 ? -4.292 6.388 -23.353 1.00 9.01 118 LEU A O 1
ATOM 690 N N . PRO A 1 119 ? -3.172 8.366 -23.382 1.00 9.30 119 PRO A N 1
ATOM 691 C CA . PRO A 1 119 ? -2.418 7.996 -24.585 1.00 9.08 119 PRO A CA 1
ATOM 692 C C . PRO A 1 119 ? -1.343 6.961 -24.273 1.00 9.63 119 PRO A C 1
ATOM 693 O O . PRO A 1 119 ? -1.029 6.739 -23.102 1.00 7.79 119 PRO A O 1
ATOM 697 N N . PRO A 1 120 ? -0.783 6.316 -25.303 1.00 8.98 120 PRO A N 1
ATOM 698 C CA . PRO A 1 120 ? 0.126 5.188 -25.083 1.00 9.08 120 PRO A CA 1
ATOM 699 C C . PRO A 1 120 ? 1.296 5.472 -24.142 1.00 8.87 120 PRO A C 1
ATOM 700 O O . PRO A 1 120 ? 1.537 4.687 -23.220 1.00 8.99 120 PRO A O 1
ATOM 704 N N . ARG A 1 121 ? 1.995 6.587 -24.346 1.00 8.42 121 ARG A N 1
ATOM 705 C CA . ARG A 1 121 ? 3.167 6.889 -23.532 1.00 8.19 121 ARG A CA 1
ATOM 706 C C . ARG A 1 121 ? 2.778 7.192 -22.082 1.00 7.88 121 ARG A C 1
ATOM 707 O O . ARG A 1 121 ? 3.569 6.943 -21.182 1.00 6.88 121 ARG A O 1
ATOM 715 N N . LYS A 1 122 ? 1.591 7.740 -21.854 1.00 6.89 122 LYS A N 1
ATOM 716 C CA . LYS A 1 122 ? 1.149 7.983 -20.465 1.00 6.69 122 LYS A CA 1
ATOM 717 C C . LYS A 1 122 ? 0.867 6.651 -19.732 1.00 6.97 122 LYS A C 1
ATOM 718 O O . LYS A 1 122 ? 1.303 6.432 -18.571 1.00 6.12 122 LYS A O 1
ATOM 724 N N . VAL A 1 123 ? 0.174 5.741 -20.407 1.00 6.52 123 VAL A N 1
ATOM 725 C CA . VAL A 1 123 ? -0.101 4.421 -19.814 1.00 6.63 123 VAL A CA 1
ATOM 726 C C . VAL A 1 123 ? 1.218 3.669 -19.585 1.00 6.30 123 VAL A C 1
ATOM 727 O O . VAL A 1 123 ? 1.408 3.050 -18.534 1.00 6.28 123 VAL A O 1
ATOM 731 N N . MET A 1 124 ? 2.144 3.745 -20.544 1.00 6.65 124 MET A N 1
ATOM 732 C CA . MET A 1 124 ? 3.464 3.123 -20.366 1.00 6.85 124 MET A CA 1
ATOM 733 C C . MET A 1 124 ? 4.295 3.774 -19.260 1.00 5.88 124 MET A C 1
ATOM 734 O O . MET A 1 124 ? 5.014 3.078 -18.550 1.00 5.48 124 MET A O 1
ATOM 739 N N . ALA A 1 125 ? 4.184 5.088 -19.107 1.00 5.13 125 ALA A N 1
ATOM 740 C CA . ALA A 1 125 ? 4.842 5.769 -17.985 1.00 5.21 125 ALA A CA 1
ATOM 741 C C . ALA A 1 125 ? 4.274 5.288 -16.644 1.00 4.86 125 ALA A C 1
ATOM 742 O O . ALA A 1 125 ? 5.033 5.110 -15.669 1.00 4.59 125 ALA A O 1
ATOM 744 N N . LEU A 1 126 ? 2.957 5.092 -16.571 1.00 4.64 126 LEU A N 1
ATOM 745 C CA . LEU A 1 126 ? 2.312 4.574 -15.354 1.00 4.65 126 LEU A CA 1
ATOM 746 C C . LEU A 1 126 ? 2.818 3.150 -15.055 1.00 4.85 126 LEU A C 1
ATOM 747 O O . LEU A 1 126 ? 3.147 2.794 -13.907 1.00 3.05 126 LEU A O 1
ATOM 752 N N . MET A 1 127 ? 2.909 2.338 -16.100 1.00 4.41 127 MET A N 1
ATOM 753 C CA . MET A 1 127 ? 3.413 0.970 -15.952 1.00 4.65 127 MET A CA 1
ATOM 754 C C . MET A 1 127 ? 4.871 0.940 -15.507 1.00 4.59 127 MET A C 1
ATOM 755 O O . MET A 1 127 ? 5.238 0.116 -14.682 1.00 5.35 127 MET A O 1
ATOM 760 N N . THR A 1 128 ? 5.678 1.866 -16.031 1.00 3.91 128 THR A N 1
ATOM 761 C CA . THR A 1 128 ? 7.090 1.982 -15.677 1.00 3.77 128 THR A CA 1
ATOM 762 C C . THR A 1 128 ? 7.212 2.414 -14.220 1.00 3.16 128 THR A C 1
ATOM 763 O O . THR A 1 128 ? 8.055 1.905 -13.486 1.00 3.12 128 THR A O 1
ATOM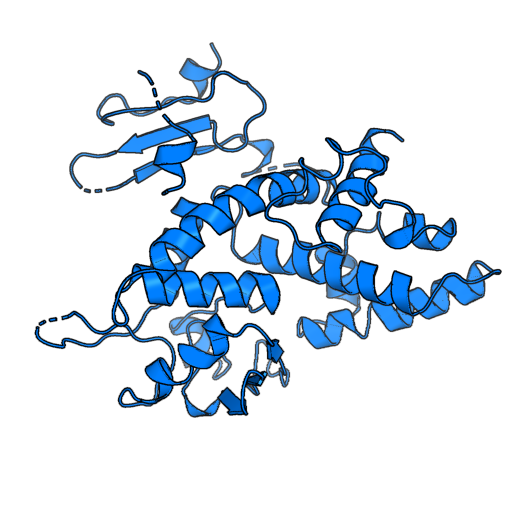 767 N N . ARG A 1 129 ? 6.360 3.335 -13.790 1.00 2.70 129 ARG A N 1
ATOM 768 C CA . ARG A 1 129 ? 6.350 3.698 -12.364 1.00 2.75 129 ARG A CA 1
ATOM 769 C C . ARG A 1 129 ? 6.025 2.481 -11.509 1.00 3.42 129 ARG A C 1
ATOM 770 O O . ARG A 1 129 ? 6.640 2.264 -10.475 1.00 2.35 129 ARG A O 1
ATOM 778 N N . LEU A 1 130 ? 5.061 1.678 -11.923 1.00 3.21 130 LEU A N 1
ATOM 779 C CA . LEU A 1 130 ? 4.739 0.449 -11.163 1.00 3.10 130 LEU A CA 1
ATOM 780 C C . LEU A 1 130 ? 5.905 -0.565 -11.095 1.00 3.37 130 LEU A C 1
ATOM 781 O O . LEU A 1 130 ? 6.124 -1.174 -10.059 1.00 3.41 130 LEU A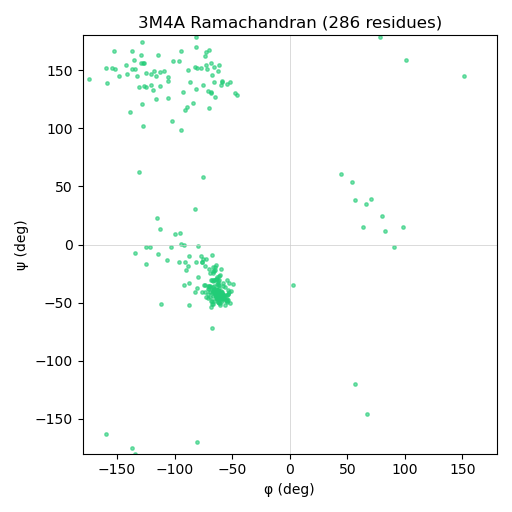 O 1
ATOM 786 N N . LEU A 1 131 ? 6.647 -0.718 -12.189 1.00 3.92 131 LEU A N 1
ATOM 787 C CA . LEU A 1 131 ? 7.868 -1.554 -12.180 1.00 4.01 131 LEU A CA 1
ATOM 788 C C . LEU A 1 131 ? 8.872 -1.032 -11.160 1.00 3.66 131 LEU A C 1
ATOM 789 O O . LEU A 1 131 ? 9.483 -1.799 -10.413 1.00 4.94 131 LEU A O 1
ATOM 794 N N . HIS A 1 132 ? 9.032 0.293 -11.129 1.00 3.71 132 HIS A N 1
ATOM 795 C CA . HIS A 1 132 ? 9.996 0.936 -10.274 1.00 3.67 132 HIS A CA 1
ATOM 796 C C . HIS A 1 132 ? 9.619 0.820 -8.799 1.00 3.17 132 HIS A C 1
ATOM 797 O O . HIS A 1 132 ? 10.445 0.391 -7.985 1.00 5.28 132 HIS A O 1
ATOM 804 N N . VAL A 1 133 ? 8.400 1.237 -8.448 1.00 3.30 133 VAL A N 1
ATOM 805 C CA . VAL A 1 133 ? 8.025 1.362 -7.044 1.00 3.28 133 VAL A CA 1
ATOM 806 C C . VAL A 1 133 ? 7.443 0.078 -6.455 1.00 4.06 133 VAL A C 1
ATOM 807 O O . VAL A 1 133 ? 7.378 -0.057 -5.222 1.00 4.97 133 VAL A O 1
ATOM 811 N N . ALA A 1 134 ? 6.996 -0.851 -7.306 1.00 4.15 134 ALA A N 1
ATOM 812 C CA . ALA A 1 134 ? 6.383 -2.092 -6.826 1.00 4.07 134 ALA A CA 1
ATOM 813 C C . ALA A 1 134 ? 7.015 -3.389 -7.339 1.00 4.60 134 ALA A C 1
ATOM 814 O O . ALA A 1 134 ? 6.578 -4.464 -6.940 1.00 5.27 134 ALA A O 1
ATOM 816 N N . ARG A 1 135 ? 8.025 -3.283 -8.199 1.00 4.06 135 ARG A N 1
ATOM 817 C CA . ARG A 1 135 ? 8.932 -4.413 -8.490 1.00 4.89 135 ARG A CA 1
ATOM 818 C C . ARG A 1 135 ? 8.194 -5.556 -9.199 1.00 4.91 135 ARG A C 1
ATOM 819 O O . ARG A 1 135 ? 8.508 -6.746 -9.026 1.00 5.47 135 ARG A O 1
ATOM 827 N N . PHE A 1 136 ? 7.239 -5.181 -10.046 1.00 5.19 136 PHE A N 1
ATOM 828 C CA . PHE A 1 136 ? 6.566 -6.151 -10.913 1.00 5.52 136 PHE A CA 1
ATOM 829 C C . PHE A 1 136 ? 7.512 -6.759 -11.955 1.00 6.33 136 PHE A C 1
ATOM 830 O O . PHE A 1 136 ? 8.480 -6.119 -12.391 1.00 5.59 136 PHE A O 1
ATOM 838 N N . ARG A 1 137 ? 7.184 -7.979 -12.368 1.00 6.53 137 ARG A N 1
ATOM 839 C CA . ARG A 1 137 ? 7.652 -8.521 -13.643 1.00 7.49 137 ARG A CA 1
ATOM 840 C C . ARG A 1 137 ? 6.766 -7.974 -14.756 1.00 7.72 137 ARG A C 1
ATOM 841 O O . ARG A 1 137 ? 5.590 -7.682 -14.541 1.00 7.94 137 ARG A O 1
ATOM 849 N N . VAL A 1 138 ? 7.30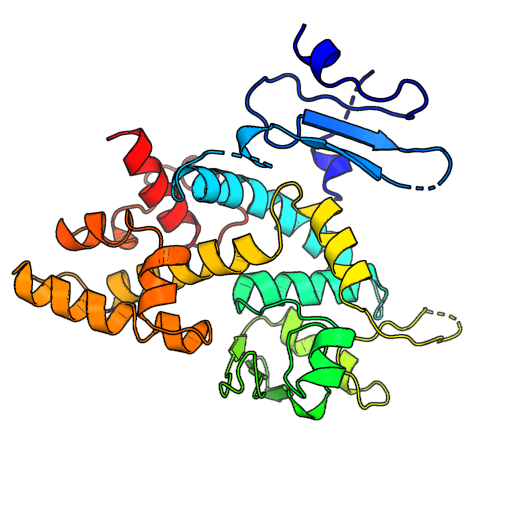1 -7.843 -15.965 1.00 8.51 138 VAL A N 1
ATOM 850 C CA . VAL A 1 138 ? 6.516 -7.320 -17.076 1.00 8.85 138 VAL A CA 1
ATOM 851 C C . VAL A 1 138 ? 5.484 -8.345 -17.597 1.00 10.08 138 VAL A C 1
ATOM 852 O O . VAL A 1 138 ? 4.348 -7.995 -17.905 1.00 10.45 138 VAL A O 1
ATOM 856 N N . GLY A 1 139 ? 5.898 -9.609 -17.675 1.00 10.63 139 GLY A N 1
ATOM 857 C CA . GLY A 1 139 ? 5.042 -10.678 -18.189 1.00 11.51 139 GLY A CA 1
ATOM 858 C C . GLY A 1 139 ? 4.985 -10.670 -19.703 1.00 12.07 139 GLY A C 1
ATOM 859 O O . GLY A 1 139 ? 5.603 -9.835 -20.359 1.00 12.34 139 GLY A O 1
ATOM 860 N N . SER A 1 140 ? 4.247 -11.629 -20.256 1.00 13.00 140 SER A N 1
ATOM 861 C CA . SER A 1 140 ? 4.000 -11.689 -21.707 1.00 13.43 140 SER A CA 1
ATOM 862 C C . SER A 1 140 ? 2.693 -12.437 -21.979 1.00 13.50 140 SER A C 1
ATOM 863 O O . SER A 1 140 ? 2.298 -13.285 -21.184 1.00 13.20 140 SER A O 1
ATOM 866 N N . ASP A 1 141 ? 2.030 -12.111 -23.090 1.00 13.94 141 ASP A N 1
ATOM 867 C CA . ASP A 1 141 ? 0.733 -12.702 -23.435 1.00 14.85 141 ASP A CA 1
ATOM 868 C C . ASP A 1 141 ? 0.827 -14.207 -23.657 1.00 15.15 141 ASP A C 1
ATOM 869 O O . ASP A 1 141 ? -0.018 -14.964 -23.180 1.00 15.43 141 ASP A O 1
ATOM 874 N N . ILE A 1 142 ? 1.835 -14.628 -24.410 1.00 15.81 142 ILE A N 1
ATOM 875 C CA . ILE A 1 142 ? 1.985 -16.050 -24.736 1.00 15.69 142 ILE A CA 1
ATOM 876 C C . ILE A 1 142 ? 2.253 -16.859 -23.466 1.00 15.45 142 ILE A C 1
ATOM 877 O O . ILE A 1 142 ? 1.653 -17.910 -23.276 1.00 15.40 142 ILE A O 1
ATOM 882 N N . TYR A 1 143 ? 3.102 -16.341 -22.581 1.00 15.52 143 TYR A N 1
ATOM 883 C CA . TYR A 1 143 ? 3.367 -16.996 -21.296 1.00 15.26 143 TYR A CA 1
ATOM 884 C C . TYR A 1 143 ? 2.110 -17.062 -20.435 1.00 15.30 143 TYR A C 1
ATOM 885 O O . TYR A 1 143 ? 1.790 -18.106 -19.878 1.00 14.79 143 TYR A O 1
ATOM 894 N N . ALA A 1 144 ? 1.388 -15.949 -20.333 1.00 15.27 144 ALA A N 1
ATOM 895 C CA . ALA A 1 144 ? 0.169 -15.919 -19.541 1.00 15.96 144 ALA A CA 1
ATOM 896 C C . ALA A 1 144 ? -0.895 -16.891 -20.076 1.00 16.18 144 ALA A C 1
ATOM 897 O O . ALA A 1 144 ? -1.543 -17.582 -19.295 1.00 16.14 144 ALA A O 1
ATOM 899 N N . ARG A 1 145 ? -1.047 -16.956 -21.400 1.00 17.16 145 ARG A N 1
ATOM 900 C CA . ARG A 1 145 ? -2.056 -17.823 -22.023 1.00 17.88 145 ARG A CA 1
ATOM 901 C C . ARG A 1 145 ? -1.808 -19.299 -21.707 1.00 17.76 145 ARG A C 1
ATOM 902 O O . ARG A 1 145 ? -2.759 -20.055 -21.475 1.00 18.09 145 ARG A O 1
ATOM 910 N N . GLN A 1 146 ? -0.539 -19.701 -21.671 1.00 17.53 146 GLN A N 1
ATOM 911 C CA . GLN A 1 146 ? -0.198 -21.098 -21.416 1.00 17.41 146 GLN A CA 1
ATOM 912 C C . GLN A 1 146 ? -0.212 -21.433 -19.929 1.00 17.22 146 GLN A C 1
ATOM 913 O O . GLN A 1 146 ? -0.704 -22.490 -19.531 1.00 16.73 146 GLN A O 1
ATOM 919 N N . HIS A 1 147 ? 0.298 -20.524 -19.101 1.00 16.79 147 HIS A N 1
ATOM 920 C CA . HIS A 1 147 ? 0.507 -20.832 -17.685 1.00 16.42 147 HIS A CA 1
ATOM 921 C C . HIS A 1 147 ? -0.627 -20.360 -16.769 1.00 15.94 147 HIS A C 1
ATOM 922 O O . HIS A 1 147 ? -0.694 -20.789 -15.619 1.00 15.52 147 HIS A O 1
ATOM 929 N N . LYS A 1 148 ? -1.493 -19.482 -17.278 1.00 15.09 148 LYS A N 1
ATOM 930 C CA . LYS A 1 148 ? -2.600 -18.914 -16.506 1.00 15.15 148 LYS A CA 1
ATOM 931 C C . LYS A 1 148 ? -2.066 -18.225 -15.245 1.00 14.28 148 LYS A C 1
ATOM 932 O O . LYS A 1 148 ? -2.641 -18.331 -14.156 1.00 13.92 148 LYS A O 1
ATOM 938 N N . THR A 1 149 ? -0.927 -17.560 -15.408 1.00 13.38 149 THR A N 1
ATOM 939 C CA . THR A 1 149 ? -0.367 -16.691 -14.373 1.00 12.36 149 THR A CA 1
ATOM 940 C C . THR A 1 149 ? -0.054 -15.337 -15.012 1.00 11.61 149 THR A C 1
ATOM 941 O O . THR A 1 149 ? 0.013 -15.215 -16.245 1.00 10.62 149 THR A O 1
ATOM 945 N N . TYR A 1 150 ? 0.124 -14.318 -14.171 1.00 10.20 150 TYR A N 1
ATOM 946 C CA . TYR A 1 150 ? 0.112 -12.936 -14.628 1.00 9.94 150 TYR A CA 1
ATOM 947 C C . TYR A 1 150 ? 1.335 -12.136 -14.213 1.00 9.05 150 TYR A C 1
ATOM 948 O O . TYR A 1 150 ? 2.026 -12.494 -13.263 1.00 9.05 150 TYR A O 1
ATOM 957 N N . GLY A 1 151 ? 1.601 -11.090 -14.993 1.00 8.12 151 GLY A N 1
ATOM 958 C CA . GLY A 1 151 ? 2.617 -10.096 -14.712 1.00 7.76 151 GLY A CA 1
ATOM 959 C C . GLY A 1 151 ? 1.994 -8.755 -15.020 1.00 6.84 151 GLY A C 1
ATOM 960 O O . GLY A 1 151 ? 0.830 -8.686 -15.363 1.00 6.00 151 GLY A O 1
ATOM 961 N N . LEU A 1 152 ? 2.755 -7.682 -14.934 1.00 6.82 152 LEU A N 1
ATOM 962 C CA . LEU A 1 152 ? 2.155 -6.353 -15.058 1.00 6.97 152 LEU A CA 1
ATOM 963 C C . LEU A 1 152 ? 1.351 -6.172 -16.356 1.00 7.04 152 LEU A C 1
ATOM 964 O O . LEU A 1 152 ? 0.214 -5.689 -16.323 1.00 7.37 152 LEU A O 1
ATOM 969 N N . SER A 1 153 ? 1.931 -6.563 -17.490 1.00 6.99 153 SER A N 1
ATOM 970 C CA . SER A 1 153 ? 1.324 -6.285 -18.801 1.00 7.59 153 SER A CA 1
ATOM 971 C C . SER A 1 153 ? 0.126 -7.180 -19.113 1.00 7.89 153 SER A C 1
ATOM 972 O O . SER A 1 153 ? -0.615 -6.910 -20.056 1.00 8.81 153 SER A O 1
ATOM 975 N N . THR A 1 154 ? -0.062 -8.230 -18.317 1.00 8.14 154 THR A N 1
ATOM 976 C CA . THR A 1 154 ? -1.158 -9.171 -18.488 1.00 8.25 154 THR A CA 1
ATOM 977 C C . THR A 1 154 ? -2.184 -9.108 -17.340 1.00 8.07 154 THR A C 1
ATOM 978 O O . THR A 1 154 ? -3.066 -9.953 -17.245 1.00 8.68 154 THR A O 1
ATOM 982 N N . LEU A 1 155 ? -2.113 -8.065 -16.505 1.00 8.30 155 LEU A N 1
ATOM 983 C CA . LEU A 1 155 ? -3.074 -7.922 -15.431 1.00 8.00 155 LEU A CA 1
ATOM 984 C C . LEU A 1 155 ? -4.458 -7.633 -15.984 1.00 8.33 155 LEU A C 1
ATOM 985 O O . LEU A 1 155 ? -4.616 -6.974 -17.009 1.00 7.90 155 LEU A O 1
ATOM 990 N N . ARG A 1 156 ? -5.436 -8.172 -15.273 1.00 9.36 156 ARG A N 1
ATOM 991 C CA . ARG A 1 156 ? -6.823 -7.935 -15.527 1.00 10.24 156 ARG A CA 1
ATOM 992 C C . ARG A 1 156 ? -7.343 -6.920 -14.518 1.00 9.82 156 ARG A C 1
ATOM 993 O O . ARG A 1 156 ? -6.763 -6.725 -13.441 1.00 8.45 156 ARG A O 1
ATOM 1001 N N . GLN A 1 157 ? -8.435 -6.257 -14.865 1.00 8.83 157 GLN A N 1
ATOM 1002 C CA . GLN A 1 157 ? -9.067 -5.341 -13.914 1.00 9.04 157 GLN A CA 1
ATOM 1003 C C . GLN A 1 157 ? -9.402 -6.000 -12.584 1.00 8.40 157 GLN A C 1
ATOM 1004 O O . GLN A 1 157 ? -9.349 -5.338 -11.546 1.00 8.31 157 GLN A O 1
ATOM 1010 N N . ARG A 1 158 ? -9.707 -7.312 -12.593 1.00 7.92 158 ARG A N 1
ATOM 1011 C CA . ARG A 1 158 ? -10.078 -8.032 -11.376 1.00 8.03 158 ARG A CA 1
ATOM 1012 C C . ARG A 1 158 ? -8.946 -8.173 -10.373 1.00 6.80 158 ARG A C 1
ATOM 1013 O O . ARG A 1 158 ? -9.166 -8.570 -9.227 1.00 7.16 158 ARG A O 1
ATOM 1021 N N . HIS A 1 159 ? -7.738 -7.805 -10.797 1.00 6.35 159 HIS A N 1
ATOM 1022 C CA . HIS A 1 159 ? -6.549 -7.953 -9.985 1.00 6.46 159 HIS A CA 1
ATOM 1023 C C . HIS A 1 159 ? -6.193 -6.733 -9.135 1.00 6.65 159 HIS A C 1
ATOM 1024 O O . HIS A 1 159 ? -5.185 -6.766 -8.425 1.00 6.26 159 HIS A O 1
ATOM 1031 N N . VAL A 1 160 ? -6.977 -5.666 -9.220 1.00 5.71 160 VAL A N 1
ATOM 1032 C CA . VAL A 1 160 ? -6.629 -4.415 -8.547 1.00 6.23 160 VAL A CA 1
ATOM 1033 C C . VAL A 1 160 ? -7.831 -3.784 -7.875 1.00 6.69 160 VAL A C 1
ATOM 1034 O O . VAL A 1 160 ? -8.965 -3.973 -8.326 1.00 7.25 160 VAL A O 1
ATOM 1038 N N . VAL A 1 161 ? -7.570 -3.043 -6.796 1.00 6.26 161 VAL A N 1
ATOM 1039 C CA . VAL A 1 161 ? -8.590 -2.187 -6.153 1.00 6.82 161 VAL A CA 1
ATOM 1040 C C . VAL A 1 161 ? -7.897 -0.886 -5.697 1.00 6.44 161 VAL A C 1
ATOM 1041 O O . VAL A 1 161 ? -6.727 -0.900 -5.329 1.00 6.27 161 VAL A O 1
ATOM 1045 N N . VAL A 1 162 ? -8.637 0.215 -5.736 1.00 6.45 162 VAL A N 1
ATOM 1046 C CA . VAL A 1 162 ? -8.152 1.524 -5.310 1.00 7.29 162 VAL A CA 1
ATOM 1047 C C . VAL A 1 162 ? -8.984 1.985 -4.106 1.00 7.70 162 VAL A C 1
ATOM 1048 O O . VAL A 1 162 ? -10.210 2.011 -4.157 1.00 7.53 162 VAL A O 1
ATOM 1052 N N . ASP A 1 163 ? -8.316 2.315 -3.008 1.00 9.11 163 ASP A N 1
ATOM 1053 C CA . ASP A 1 163 ? -8.983 2.862 -1.816 1.00 10.16 163 ASP A CA 1
ATOM 1054 C C . ASP A 1 163 ? -8.246 4.148 -1.457 1.00 10.79 163 ASP A C 1
ATOM 1055 O O . ASP A 1 163 ? -7.152 4.115 -0.900 1.00 10.78 163 ASP A O 1
ATOM 1060 N N . GLY A 1 164 ? -8.831 5.291 -1.803 1.00 11.32 164 GLY A N 1
ATOM 1061 C CA . GLY A 1 164 ? -8.131 6.560 -1.718 1.00 11.16 164 GLY A CA 1
ATOM 1062 C C . GLY A 1 164 ? -6.848 6.553 -2.519 1.00 11.50 164 GLY A C 1
ATOM 1063 O O . GLY A 1 164 ? -6.875 6.341 -3.740 1.00 11.62 164 GLY A O 1
ATOM 1064 N N . ASN A 1 165 ? -5.722 6.768 -1.844 1.00 10.34 165 ASN A N 1
ATOM 1065 C CA . ASN A 1 165 ? -4.429 6.772 -2.520 1.00 9.95 165 ASN A CA 1
ATOM 1066 C C . ASN A 1 165 ? -3.722 5.431 -2.484 1.00 9.02 165 ASN A C 1
ATOM 1067 O O . ASN A 1 165 ? -2.574 5.348 -2.961 1.00 9.34 165 ASN A O 1
ATOM 1072 N N . THR A 1 166 ? -4.355 4.439 -1.858 1.00 8.71 166 THR A N 1
ATOM 1073 C CA . THR A 1 166 ? -3.793 3.082 -1.776 1.00 8.14 166 THR A CA 1
ATOM 1074 C C . THR A 1 166 ? -4.270 2.292 -2.996 1.00 8.33 166 THR A C 1
ATOM 1075 O O . THR A 1 166 ? -5.480 2.074 -3.157 1.00 9.78 166 THR A O 1
ATOM 1079 N N . VAL A 1 167 ? -3.336 1.840 -3.834 1.00 6.94 167 VAL A N 1
ATOM 1080 C CA . VAL A 1 167 ? -3.691 0.905 -4.921 1.00 6.97 167 VAL A CA 1
ATOM 1081 C C . VAL A 1 167 ? -3.167 -0.457 -4.481 1.00 6.29 167 VAL A C 1
ATOM 1082 O O . VAL A 1 167 ? -2.002 -0.573 -4.155 1.00 6.13 167 VAL A O 1
ATOM 1086 N N . THR A 1 168 ? -4.027 -1.468 -4.465 1.00 6.05 168 THR A N 1
ATOM 1087 C CA . THR A 1 168 ? -3.627 -2.812 -4.042 1.00 6.66 168 THR A CA 1
ATOM 1088 C C . THR A 1 168 ? -3.825 -3.779 -5.199 1.00 5.86 168 THR A C 1
ATOM 1089 O O . THR A 1 168 ? -4.861 -3.778 -5.823 1.00 5.47 168 THR A O 1
ATOM 1093 N N . PHE A 1 169 ? -2.815 -4.601 -5.456 1.00 4.87 169 PHE A N 1
ATOM 1094 C CA . PHE A 1 169 ? -2.876 -5.641 -6.472 1.00 6.16 169 PHE A CA 1
ATOM 1095 C C . PHE A 1 169 ? -2.847 -6.996 -5.788 1.00 5.74 169 PHE A C 1
ATOM 1096 O O . PHE A 1 169 ? -2.056 -7.203 -4.882 1.00 5.65 169 PHE A O 1
ATOM 1104 N N . ARG A 1 170 ? -3.692 -7.927 -6.237 1.00 5.44 170 ARG A N 1
ATOM 1105 C CA . ARG A 1 170 ? -3.704 -9.305 -5.727 1.00 7.62 170 ARG A CA 1
ATOM 1106 C C . ARG A 1 170 ? -3.888 -10.209 -6.949 1.00 6.52 170 ARG A C 1
ATOM 1107 O O . ARG A 1 170 ? -4.882 -10.109 -7.625 1.00 7.08 170 ARG A O 1
ATOM 1115 N N . PHE A 1 171 ? -2.883 -11.014 -7.268 1.00 6.57 171 PHE A N 1
ATOM 1116 C CA . PHE A 1 171 ? -2.920 -11.829 -8.480 1.00 7.02 171 PHE A CA 1
ATOM 1117 C C . PHE A 1 171 ? -2.031 -13.055 -8.355 1.00 7.68 171 PHE A C 1
ATOM 1118 O O . PHE A 1 171 ? -1.115 -13.084 -7.533 1.00 7.72 171 PHE A O 1
ATOM 1126 N N A LYS A 1 172 ? -2.318 -14.064 -9.174 0.50 7.95 172 LYS A N 1
ATOM 1127 N N B LYS A 1 172 ? -2.319 -14.078 -9.154 0.50 8.02 172 LYS A N 1
ATOM 1128 C CA A LYS A 1 172 ? -1.452 -15.240 -9.299 0.50 8.35 172 LYS A CA 1
ATOM 1129 C CA B LYS A 1 172 ? -1.436 -15.242 -9.234 0.50 8.44 172 LYS A CA 1
ATOM 1130 C C A LYS A 1 172 ? -0.279 -14.868 -10.187 0.50 8.02 172 LYS A C 1
ATOM 1131 C C B LYS A 1 172 ? -0.286 -14.891 -10.167 0.50 8.05 172 LYS A C 1
ATOM 1132 O O A LYS A 1 172 ? -0.460 -14.609 -11.379 0.50 7.94 172 LYS A O 1
ATOM 1133 O O B LYS A 1 172 ? -0.493 -14.662 -11.361 0.50 8.01 172 LYS A O 1
ATOM 1144 N N . GLY A 1 173 ? 0.920 -14.818 -9.608 1.00 8.82 173 GLY A N 1
ATOM 1145 C CA . GLY A 1 173 ? 2.114 -14.478 -10.365 1.00 8.94 173 GLY A CA 1
ATOM 1146 C C . GLY A 1 173 ? 2.874 -15.702 -10.847 1.00 9.60 173 GLY A C 1
ATOM 1147 O O . GLY A 1 173 ? 2.365 -16.829 -10.786 1.00 9.45 173 GLY A O 1
ATOM 1148 N N . LYS A 1 174 ? 4.098 -15.470 -11.304 1.00 10.53 174 LYS A N 1
ATOM 1149 C CA . LYS A 1 174 ? 4.932 -16.532 -11.877 1.00 11.03 174 LYS A CA 1
ATOM 1150 C C . LYS A 1 174 ? 5.081 -17.708 -10.924 1.00 10.73 174 LYS A C 1
ATOM 1151 O O . LYS A 1 174 ? 5.267 -17.540 -9.712 1.00 10.37 174 LYS A O 1
ATOM 1157 N N . HIS A 1 175 ? 5.001 -18.906 -11.506 1.00 11.07 175 HIS A N 1
ATOM 1158 C CA . HIS A 1 175 ? 5.003 -20.195 -10.781 1.00 11.77 175 HIS A CA 1
ATOM 1159 C C . HIS A 1 175 ? 3.817 -20.438 -9.847 1.00 11.79 175 HIS A C 1
ATOM 1160 O O . HIS A 1 175 ? 3.852 -21.339 -9.008 1.00 11.36 175 HIS A O 1
ATOM 1167 N N . GLY A 1 176 ? 2.763 -19.635 -9.998 1.00 11.78 176 GLY A N 1
ATOM 1168 C CA . GLY A 1 176 ? 1.557 -19.765 -9.199 1.00 11.93 176 GLY A CA 1
ATOM 1169 C C . GLY A 1 176 ? 1.604 -19.108 -7.832 1.00 11.99 176 GLY A C 1
ATOM 1170 O O . GLY A 1 176 ? 0.730 -19.341 -6.997 1.00 12.26 176 GLY A O 1
ATOM 1171 N N . VAL A 1 177 ? 2.626 -18.294 -7.585 1.00 11.89 177 VAL A N 1
ATOM 1172 C CA A VAL A 1 177 ? 2.787 -17.646 -6.294 0.50 12.13 177 VAL A CA 1
ATOM 1173 C CA B VAL A 1 177 ? 2.777 -17.659 -6.285 0.50 12.25 177 VAL A CA 1
ATOM 1174 C C . VAL A 1 177 ? 1.698 -16.586 -6.159 1.00 12.23 177 VAL A C 1
ATOM 1175 O O . VAL A 1 177 ? 1.447 -15.834 -7.106 1.00 13.00 177 VAL A O 1
ATOM 1182 N N . SER A 1 178 ? 1.044 -16.538 -5.004 1.00 12.33 178 SER A N 1
ATOM 1183 C CA A SER A 1 178 ? 0.073 -15.489 -4.727 0.50 12.35 178 SER A CA 1
ATOM 1184 C CA B SER A 1 178 ? 0.070 -15.485 -4.716 0.50 12.36 178 SER A CA 1
ATOM 1185 C C . SER A 1 178 ? 0.853 -14.198 -4.472 1.00 12.52 178 SER A C 1
ATOM 1186 O O . SER A 1 178 ? 1.645 -14.132 -3.527 1.00 14.53 178 SER A O 1
ATOM 1191 N N . GLN A 1 179 ? 0.647 -13.197 -5.324 1.00 11.32 179 GLN A N 1
ATOM 1192 C CA . GLN A 1 179 ? 1.389 -11.944 -5.242 1.00 10.07 179 GLN A CA 1
ATOM 1193 C C . GLN A 1 179 ? 0.484 -10.857 -4.673 1.00 8.67 179 GLN A C 1
ATOM 1194 O O . GLN A 1 179 ? -0.708 -10.790 -4.993 1.00 8.00 179 GLN A O 1
ATOM 1200 N N . HIS A 1 180 ? 1.079 -10.025 -3.814 1.00 7.67 180 HIS A N 1
ATOM 1201 C CA A HIS A 1 180 ? 0.427 -8.844 -3.269 0.50 6.92 180 HIS A CA 1
ATOM 1202 C CA B HIS A 1 180 ? 0.426 -8.820 -3.286 0.50 7.05 180 HIS A CA 1
ATOM 1203 C C . HIS A 1 180 ? 1.373 -7.653 -3.421 1.00 6.52 180 HIS A C 1
ATOM 1204 O O . HIS A 1 180 ? 2.537 -7.734 -3.028 1.00 6.61 180 HIS A O 1
ATOM 1217 N N . LYS A 1 181 ? 0.865 -6.551 -3.956 1.00 5.50 181 LYS A N 1
ATOM 1218 C CA . LYS A 1 181 ? 1.660 -5.351 -4.134 1.00 5.83 181 LYS A CA 1
ATOM 1219 C C . LYS A 1 181 ? 0.779 -4.162 -3.839 1.00 4.88 181 LYS A C 1
ATOM 1220 O O . LYS A 1 181 ? -0.418 -4.257 -3.953 1.00 5.40 181 LYS A O 1
ATOM 1226 N N . ALA A 1 182 ? 1.389 -3.054 -3.444 1.00 5.40 182 ALA A N 1
ATOM 1227 C CA . ALA A 1 182 ? 0.606 -1.861 -3.103 1.00 4.09 182 ALA A CA 1
ATOM 1228 C C . ALA A 1 182 ? 1.424 -0.621 -3.348 1.00 4.08 182 ALA A C 1
ATOM 1229 O O . ALA A 1 182 ? 2.642 -0.638 -3.229 1.00 4.89 182 ALA A O 1
ATOM 1231 N N . THR A 1 183 ? 0.729 0.470 -3.656 1.00 4.56 183 THR A N 1
ATOM 1232 C CA . THR A 1 183 ? 1.382 1.768 -3.916 1.00 4.51 183 THR A CA 1
ATOM 1233 C C . THR A 1 183 ? 0.622 2.867 -3.181 1.00 4.83 183 THR A C 1
ATOM 1234 O O . THR A 1 183 ? -0.541 2.689 -2.854 1.00 5.07 183 THR A O 1
ATOM 1238 N N . SER A 1 184 ? 1.298 3.988 -2.945 1.00 4.47 184 SER A N 1
ATOM 1239 C CA . SER A 1 184 ? 0.727 5.125 -2.226 1.00 5.13 184 SER A CA 1
ATOM 1240 C C . SER A 1 184 ? 0.722 6.419 -3.034 1.00 6.21 184 SER A C 1
ATOM 1241 O O . SER A 1 184 ? 0.213 7.449 -2.551 1.00 7.40 184 SER A O 1
ATOM 1244 N N . ASP A 1 185 ? 1.271 6.379 -4.247 1.00 6.06 185 ASP A N 1
ATOM 1245 C CA . ASP A 1 185 ? 1.418 7.563 -5.095 1.00 6.91 185 ASP A CA 1
ATOM 1246 C C . ASP A 1 185 ? 0.055 8.074 -5.573 1.00 6.67 185 ASP A C 1
ATOM 1247 O O . ASP A 1 185 ? -0.777 7.302 -6.056 1.00 7.13 185 ASP A O 1
ATOM 1252 N N . ARG A 1 186 ? -0.161 9.382 -5.426 1.00 7.13 186 ARG A N 1
ATOM 1253 C CA . ARG A 1 186 ? -1.409 10.029 -5.820 1.00 8.03 186 ARG A CA 1
ATOM 1254 C C . ARG A 1 186 ? -1.714 9.850 -7.294 1.00 7.33 186 ARG A C 1
ATOM 1255 O O . ARG A 1 186 ? -2.881 9.621 -7.676 1.00 7.63 186 ARG A O 1
ATOM 1263 N N . THR A 1 187 ? -0.682 9.997 -8.125 1.00 6.86 187 THR A N 1
ATOM 1264 C CA . THR A 1 187 ? -0.830 9.948 -9.582 1.00 6.15 187 THR A CA 1
ATOM 1265 C C . THR A 1 187 ? -1.236 8.548 -10.021 1.00 5.59 187 THR A C 1
ATOM 1266 O O . THR A 1 187 ? -2.167 8.391 -10.810 1.00 5.41 187 THR A O 1
ATOM 1270 N N . LEU A 1 188 ? -0.600 7.528 -9.458 1.00 5.22 188 LEU A N 1
ATOM 1271 C CA . LEU A 1 188 ? -1.012 6.151 -9.745 1.00 5.21 188 LEU A CA 1
ATOM 1272 C C . LEU A 1 188 ? -2.446 5.919 -9.358 1.00 5.33 188 LEU A C 1
ATOM 1273 O O . LEU A 1 188 ? -3.187 5.340 -10.130 1.00 5.81 188 LEU A O 1
ATOM 1278 N N . ALA A 1 189 ? -2.846 6.356 -8.159 1.00 4.74 189 ALA A N 1
ATOM 1279 C CA . ALA A 1 189 ? -4.223 6.113 -7.716 1.00 5.35 189 ALA A CA 1
ATOM 1280 C C . ALA A 1 189 ? -5.260 6.783 -8.617 1.00 5.22 189 ALA A C 1
ATOM 1281 O O . ALA A 1 189 ? -6.220 6.144 -9.036 1.00 5.39 189 ALA A O 1
ATOM 1283 N N . ALA A 1 190 ? -5.028 8.042 -8.969 1.00 6.02 190 ALA A N 1
ATOM 1284 C CA . ALA A 1 190 ? -5.975 8.785 -9.815 1.00 6.19 190 ALA A CA 1
ATOM 1285 C C . ALA A 1 190 ? -6.123 8.156 -11.212 1.00 6.60 190 ALA A C 1
ATOM 1286 O O . ALA A 1 190 ? -7.234 8.017 -11.745 1.00 7.02 190 ALA A O 1
ATOM 1288 N N . ASN A 1 191 ? -4.993 7.754 -11.787 1.00 5.79 191 ASN A N 1
ATOM 1289 C CA . ASN A 1 191 ? -5.005 7.200 -13.129 1.00 6.44 191 ASN A CA 1
ATOM 1290 C C . ASN A 1 191 ? -5.442 5.742 -13.149 1.00 6.32 191 ASN A C 1
ATOM 1291 O O . ASN A 1 191 ? -6.015 5.293 -14.138 1.00 6.83 191 ASN A O 1
ATOM 1296 N N . MET A 1 192 ? -5.215 5.008 -12.064 1.00 6.15 192 MET A N 1
ATOM 1297 C CA A MET A 1 192 ? -5.744 3.648 -11.972 0.50 6.25 192 MET A CA 1
ATOM 1298 C CA B MET A 1 192 ? -5.741 3.639 -11.989 0.50 6.61 192 MET A CA 1
ATOM 1299 C C . MET A 1 192 ? -7.277 3.693 -12.000 1.00 6.37 192 MET A C 1
ATOM 1300 O O . MET A 1 192 ? -7.931 2.847 -12.626 1.00 7.24 192 MET A O 1
ATOM 1309 N N . GLN A 1 193 ? -7.866 4.690 -11.330 1.00 6.51 193 GLN A N 1
ATOM 1310 C CA . GLN A 1 193 ? -9.321 4.862 -11.373 1.00 7.34 193 GLN A CA 1
ATOM 1311 C C . GLN A 1 193 ? -9.796 5.069 -12.814 1.00 7.73 193 GLN A C 1
ATOM 1312 O O . GLN A 1 193 ? -10.790 4.493 -13.227 1.00 7.66 193 GLN A O 1
ATOM 1318 N N . LYS A 1 194 ? -9.087 5.904 -13.562 1.00 7.89 194 LYS A N 1
ATOM 1319 C CA . LYS A 1 194 ? -9.398 6.153 -14.979 1.00 8.57 194 LYS A CA 1
ATOM 1320 C C . LYS A 1 194 ? -9.269 4.889 -15.829 1.00 8.46 194 LYS A C 1
ATOM 1321 O O . LYS A 1 194 ? -10.112 4.633 -16.689 1.00 8.38 194 LYS A O 1
ATOM 1327 N N . LEU A 1 195 ? -8.227 4.095 -15.604 1.00 7.33 195 LEU A N 1
ATOM 1328 C CA . LEU A 1 195 ? -8.091 2.817 -16.317 1.00 7.15 195 LEU A CA 1
ATOM 1329 C C . LEU A 1 195 ? -9.266 1.877 -16.021 1.00 7.41 195 LEU A C 1
ATOM 1330 O O . LEU A 1 195 ? -9.803 1.233 -16.913 1.00 7.62 195 LEU A O 1
ATOM 1335 N N . LEU A 1 196 ? -9.654 1.802 -14.756 1.00 7.80 196 LEU A N 1
ATOM 1336 C CA . LEU A 1 196 ? -10.781 0.959 -14.343 1.00 8.45 196 LEU A CA 1
ATOM 1337 C C . LEU A 1 196 ? -12.141 1.425 -14.887 1.00 9.86 196 LEU A C 1
ATOM 1338 O O . LEU A 1 196 ? -13.080 0.637 -14.943 1.00 10.62 196 LEU A O 1
ATOM 1343 N N . ASP A 1 197 ? -12.245 2.681 -15.314 1.00 10.85 197 ASP A N 1
ATOM 1344 C CA . ASP A 1 197 ? -13.468 3.159 -15.968 1.00 12.06 197 ASP A CA 1
ATOM 1345 C C . ASP A 1 197 ? -13.649 2.630 -17.393 1.00 12.60 197 ASP A C 1
ATOM 1346 O O . ASP A 1 197 ? -14.767 2.678 -17.922 1.00 13.87 197 ASP A O 1
ATOM 1351 N N . LEU A 1 198 ? -12.577 2.139 -18.015 1.00 12.40 198 LEU A N 1
ATOM 1352 C CA . LEU A 1 198 ? -12.644 1.590 -19.372 1.00 12.89 198 LEU A CA 1
ATOM 1353 C C . LEU A 1 198 ? -13.258 0.183 -19.341 1.00 13.24 198 LEU A C 1
ATOM 1354 O O . LEU A 1 198 ? -13.165 -0.506 -18.327 1.00 11.98 198 LEU A O 1
ATOM 1359 N N . PRO A 1 199 ? -13.921 -0.240 -20.441 1.00 14.52 199 PRO A N 1
ATOM 1360 C CA . PRO A 1 199 ? -14.467 -1.598 -20.482 1.00 15.16 199 PRO A CA 1
ATOM 1361 C C . PRO A 1 199 ? -13.381 -2.664 -20.289 1.00 16.00 199 PRO A C 1
ATOM 1362 O O . PRO A 1 199 ? -12.275 -2.521 -20.818 1.00 16.28 199 PRO A O 1
ATOM 1366 N N . GLY A 1 200 ? -13.713 -3.712 -19.528 1.00 16.52 200 GLY A N 1
ATOM 1367 C CA . GLY A 1 200 ? -12.771 -4.773 -19.166 1.00 16.54 200 GLY A CA 1
ATOM 1368 C C . GLY A 1 200 ? -12.612 -5.792 -20.280 1.00 16.99 200 GLY A C 1
ATOM 1369 O O . GLY A 1 200 ? -13.120 -5.580 -21.389 1.00 18.04 200 GLY A O 1
ATOM 1370 N N . PRO A 1 201 ? -11.941 -6.920 -20.001 1.00 16.74 201 PRO A N 1
ATOM 1371 C CA . PRO A 1 201 ? -11.376 -7.395 -18.738 1.00 15.77 201 PRO A CA 1
ATOM 1372 C C . PRO A 1 201 ? -9.945 -6.936 -18.403 1.00 15.21 201 PRO A C 1
ATOM 1373 O O . PRO A 1 201 ? -9.504 -7.155 -17.283 1.00 14.09 201 PRO A O 1
ATOM 1377 N N . TRP A 1 202 ? -9.244 -6.315 -19.348 1.00 14.48 202 TRP A N 1
ATOM 1378 C CA . TRP A 1 202 ? -7.810 -6.024 -19.209 1.00 14.37 202 TRP A CA 1
ATOM 1379 C C . TRP A 1 202 ? -7.594 -4.680 -18.531 1.00 12.82 202 TRP A C 1
ATOM 1380 O O . TRP A 1 202 ? -8.411 -3.767 -18.666 1.00 12.46 202 TRP A O 1
ATOM 1391 N N . LEU A 1 203 ? -6.482 -4.557 -17.804 1.00 11.29 203 LEU A N 1
ATOM 1392 C CA . LEU A 1 203 ? -6.240 -3.364 -17.007 1.00 10.58 203 LEU A CA 1
ATOM 1393 C C . LEU A 1 203 ? -5.551 -2.248 -17.802 1.00 9.87 203 LEU A C 1
ATOM 1394 O O . LEU A 1 203 ? -6.019 -1.108 -17.799 1.00 9.97 203 LEU A O 1
ATOM 1399 N N . PHE A 1 204 ? -4.437 -2.573 -18.465 1.00 9.09 204 PHE A N 1
ATOM 1400 C CA . PHE A 1 204 ? -3.595 -1.546 -19.091 1.00 9.32 204 PHE A CA 1
ATOM 1401 C C . PHE A 1 204 ? -3.993 -1.391 -20.542 1.00 9.52 204 PHE A C 1
ATOM 1402 O O . PHE A 1 204 ? -3.617 -2.193 -21.399 1.00 10.07 204 PHE A O 1
ATOM 1410 N N . GLN A 1 205 ? -4.810 -0.368 -20.770 1.00 10.53 205 GLN A N 1
ATOM 1411 C CA . GLN A 1 205 ? -5.312 -0.019 -22.084 1.00 11.48 205 GLN A CA 1
ATOM 1412 C C . GLN A 1 205 ? -5.075 1.455 -22.345 1.00 11.92 205 GLN A C 1
ATOM 1413 O O . GLN A 1 205 ? -4.992 2.259 -21.422 1.00 11.11 205 GLN A O 1
ATOM 1419 N N . THR A 1 206 ? -5.020 1.812 -23.619 1.00 12.29 206 THR A N 1
ATOM 1420 C CA . THR A 1 206 ? -4.853 3.202 -24.022 1.00 13.74 206 THR A CA 1
ATOM 1421 C C . THR A 1 206 ? -6.066 3.579 -24.867 1.00 14.62 206 THR A C 1
ATOM 1422 O O . THR A 1 206 ? -6.606 2.726 -25.549 1.00 14.55 206 THR A O 1
ATOM 1426 N N . VAL A 1 207 ? -6.490 4.836 -24.766 1.00 16.17 207 VAL A N 1
ATOM 1427 C CA A VAL A 1 207 ? -7.621 5.396 -25.516 0.50 16.71 207 VAL A CA 1
ATOM 1428 C CA B VAL A 1 207 ? -7.592 5.333 -25.578 0.50 16.79 207 VAL A CA 1
ATOM 1429 C C . VAL A 1 207 ? -7.102 6.547 -26.371 1.00 17.29 207 VAL A C 1
ATOM 1430 O O . VAL A 1 207 ? -6.373 7.399 -25.861 1.00 16.73 207 VAL A O 1
ATOM 1437 N N . ASP A 1 208 ? -7.459 6.582 -27.659 1.00 18.84 208 ASP A N 1
ATOM 1438 C CA . ASP A 1 208 ? -6.981 7.648 -28.550 1.00 19.82 208 ASP A CA 1
ATOM 1439 C C . ASP A 1 208 ? -8.012 8.759 -28.547 1.00 21.04 208 ASP A C 1
ATOM 1440 O O . ASP A 1 208 ? -9.195 8.501 -28.725 1.00 22.27 208 ASP A O 1
ATOM 1445 N N . ALA A 1 209 ? -7.551 9.991 -28.351 1.00 22.27 209 ALA A N 1
ATOM 1446 C CA . ALA A 1 209 ? -8.436 11.124 -28.125 1.00 22.58 209 ALA A CA 1
ATOM 1447 C C . ALA A 1 209 ? -9.110 11.575 -29.413 1.00 23.54 209 ALA A C 1
ATOM 1448 O O . ALA A 1 209 ? -10.204 12.142 -29.367 1.00 24.81 209 ALA A O 1
ATOM 1450 N N . GLY A 1 211 ? -10.976 10.210 -31.564 1.00 28.12 211 GLY A N 1
ATOM 1451 C CA . GLY A 1 211 ? -11.945 9.223 -32.026 1.00 27.71 211 GLY A CA 1
ATOM 1452 C C . GLY A 1 211 ? -12.446 8.277 -30.944 1.00 27.59 211 GLY A C 1
ATOM 1453 O O . GLY A 1 211 ? -13.604 7.864 -30.973 1.00 27.87 211 GLY A O 1
ATOM 1454 N N . GLY A 1 212 ? -11.571 7.923 -30.000 1.00 27.29 212 GLY A N 1
ATOM 1455 C CA . GLY A 1 212 ? -11.935 7.065 -28.863 1.00 26.66 212 GLY A CA 1
ATOM 1456 C C . GLY A 1 212 ? -11.564 5.596 -29.031 1.00 26.17 212 GLY A C 1
ATOM 1457 O O . GLY A 1 212 ? -12.053 4.740 -28.293 1.00 26.42 212 GLY A O 1
ATOM 1458 N N . GLU A 1 213 ? -10.699 5.306 -29.998 1.00 25.51 213 GLU A N 1
ATOM 1459 C CA . GLU A 1 213 ? -10.257 3.938 -30.276 1.00 24.78 213 GLU A CA 1
ATOM 1460 C C . GLU A 1 213 ? -9.461 3.427 -29.077 1.00 23.95 213 GLU A C 1
ATOM 1461 O O . GLU A 1 213 ? -8.672 4.182 -28.511 1.00 23.49 213 GLU A O 1
ATOM 1467 N N . ARG A 1 214 ? -9.663 2.156 -28.717 1.00 22.49 214 ARG A N 1
ATOM 1468 C CA . ARG A 1 214 ? -9.124 1.564 -27.485 1.00 21.86 214 ARG A CA 1
ATOM 1469 C C . ARG A 1 214 ? -8.332 0.291 -27.784 1.00 20.59 214 ARG A C 1
ATOM 1470 O O . ARG A 1 214 ? -8.768 -0.532 -28.585 1.00 20.43 214 ARG A O 1
ATOM 1478 N N . ARG A 1 215 ? -7.172 0.131 -27.142 1.00 19.06 215 ARG A N 1
ATOM 1479 C CA . ARG A 1 215 ? -6.373 -1.091 -27.263 1.00 18.32 215 ARG A CA 1
ATOM 1480 C C . ARG A 1 215 ? -5.533 -1.321 -26.012 1.00 17.47 215 ARG A C 1
ATOM 1481 O O . ARG A 1 215 ? -5.365 -0.412 -25.201 1.00 16.97 215 ARG A O 1
ATOM 1489 N N . ARG A 1 216 ? -4.984 -2.524 -25.886 1.00 16.77 216 ARG A N 1
ATOM 1490 C CA . ARG A 1 216 ? -4.098 -2.858 -24.775 1.00 16.20 216 ARG A CA 1
ATOM 1491 C C . ARG A 1 216 ? -2.674 -2.391 -25.018 1.00 15.46 216 ARG A C 1
ATOM 1492 O O . ARG A 1 216 ? -2.218 -2.306 -26.161 1.00 15.41 216 ARG A O 1
ATOM 1500 N N . ILE A 1 217 ? -1.954 -2.125 -23.933 1.00 13.74 217 ILE A N 1
ATOM 1501 C CA . ILE A 1 217 ? -0.500 -2.054 -23.981 1.00 13.34 217 ILE A CA 1
ATOM 1502 C C . ILE A 1 217 ? 0.047 -3.456 -23.674 1.00 12.66 217 ILE A C 1
ATOM 1503 O O . ILE A 1 217 ? -0.146 -3.977 -22.570 1.00 12.26 217 ILE A O 1
ATOM 1508 N N . HIS A 1 218 ? 0.712 -4.060 -24.651 1.00 12.54 218 HIS A N 1
ATOM 1509 C CA . HIS A 1 218 ? 1.323 -5.371 -24.501 1.00 12.40 218 HIS A CA 1
ATOM 1510 C C . HIS A 1 218 ? 2.793 -5.249 -24.109 1.00 12.17 218 HIS A C 1
ATOM 1511 O O . HIS A 1 218 ? 3.396 -4.186 -24.229 1.00 12.10 218 HIS A O 1
ATOM 1518 N N . SER A 1 219 ? 3.376 -6.359 -23.670 1.00 11.76 219 SER A N 1
ATOM 1519 C CA . SER A 1 219 ? 4.779 -6.389 -23.250 1.00 12.11 219 SER A CA 1
ATOM 1520 C C . SER A 1 219 ? 5.764 -5.854 -24.297 1.00 11.77 219 SER A C 1
ATOM 1521 O O . SER A 1 219 ? 6.682 -5.122 -23.962 1.00 11.34 219 SER A O 1
ATOM 1524 N N . THR A 1 220 ? 5.590 -6.205 -25.569 1.00 12.83 220 THR A N 1
ATOM 1525 C CA . THR A 1 220 ? 6.531 -5.742 -26.594 1.00 12.71 220 THR A CA 1
ATOM 1526 C C . THR A 1 220 ? 6.607 -4.213 -26.678 1.00 11.99 220 THR A C 1
ATOM 1527 O O . THR A 1 220 ? 7.695 -3.645 -26.715 1.00 11.80 220 THR A O 1
ATOM 1531 N N . GLU A 1 221 ? 5.449 -3.567 -26.654 1.00 11.75 221 GLU A N 1
ATOM 1532 C CA . GLU A 1 221 ? 5.364 -2.112 -26.695 1.00 11.81 221 GLU A CA 1
ATOM 1533 C C . GLU A 1 221 ? 5.996 -1.477 -25.442 1.00 11.59 221 GLU A C 1
ATOM 1534 O O . GLU A 1 221 ? 6.766 -0.526 -25.551 1.00 10.88 221 GLU A O 1
ATOM 1540 N N . LEU A 1 222 ? 5.699 -2.028 -24.268 1.00 11.08 222 LEU A N 1
ATOM 1541 C CA . LEU A 1 222 ? 6.292 -1.519 -23.031 1.00 11.07 222 LEU A CA 1
ATOM 1542 C C . LEU A 1 222 ? 7.793 -1.704 -23.029 1.00 10.99 222 LEU A C 1
ATOM 1543 O O . LEU A 1 222 ? 8.536 -0.810 -22.638 1.00 10.24 222 LEU A O 1
ATOM 1548 N N . ASN A 1 223 ? 8.258 -2.870 -23.470 1.00 10.81 223 ASN A N 1
ATOM 1549 C CA . ASN A 1 223 ? 9.699 -3.095 -23.517 1.00 11.49 223 ASN A CA 1
ATOM 1550 C C . ASN A 1 223 ? 10.421 -2.126 -24.461 1.00 11.13 223 ASN A C 1
ATOM 1551 O O . ASN A 1 223 ? 11.540 -1.735 -24.182 1.00 10.87 223 ASN A O 1
ATOM 1556 N N . ALA A 1 224 ? 9.773 -1.721 -25.555 1.00 11.09 224 ALA A N 1
ATOM 1557 C CA . ALA A 1 224 ? 10.331 -0.693 -26.453 1.00 11.35 224 ALA A CA 1
ATOM 1558 C C . ALA A 1 224 ? 10.431 0.681 -25.794 1.00 11.31 224 ALA A C 1
ATOM 1559 O O . ALA A 1 224 ? 11.405 1.411 -25.990 1.00 12.37 224 ALA A O 1
ATOM 1561 N N . TYR A 1 225 ? 9.412 1.027 -25.009 1.00 10.70 225 TYR A N 1
ATOM 1562 C CA . TYR A 1 225 ? 9.397 2.262 -24.234 1.00 10.38 225 TYR A CA 1
ATOM 1563 C C . TYR A 1 225 ? 10.551 2.265 -23.235 1.00 9.74 225 TYR A C 1
ATOM 1564 O O . TYR A 1 225 ? 11.276 3.259 -23.118 1.00 9.15 225 TYR A O 1
ATOM 1573 N N . LEU A 1 226 ? 10.715 1.152 -22.522 1.00 9.69 226 LEU A N 1
ATOM 1574 C CA . LEU A 1 226 ? 11.823 0.998 -21.572 1.00 10.63 226 LEU A CA 1
ATOM 1575 C C . LEU A 1 226 ? 13.186 1.114 -22.267 1.00 11.00 226 LEU A C 1
ATOM 1576 O O . LEU A 1 226 ? 14.085 1.785 -21.769 1.00 10.28 226 LEU A O 1
ATOM 1581 N N . ARG A 1 227 ? 13.338 0.503 -23.441 1.00 12.12 227 ARG A N 1
ATOM 1582 C CA . ARG A 1 227 ? 14.584 0.680 -24.188 1.00 13.19 227 ARG A CA 1
ATOM 1583 C C . ARG A 1 227 ? 14.898 2.158 -24.403 1.00 12.71 227 ARG A C 1
ATOM 1584 O O . ARG A 1 227 ? 16.037 2.584 -24.214 1.00 12.23 227 ARG A O 1
ATOM 1592 N N . GLU A 1 228 ? 13.880 2.941 -24.758 1.00 12.51 228 GLU A N 1
ATOM 1593 C CA . GLU A 1 228 ? 14.044 4.377 -24.923 1.00 12.86 228 GLU A CA 1
ATOM 1594 C C . GLU A 1 228 ? 14.462 5.072 -23.635 1.00 12.64 228 GLU A C 1
ATOM 1595 O O . GLU A 1 228 ? 15.412 5.851 -23.651 1.00 13.63 228 GLU A O 1
ATOM 1601 N N . VAL A 1 229 ? 13.764 4.796 -22.531 1.00 12.50 229 VAL A N 1
ATOM 1602 C CA . VAL A 1 229 ? 13.934 5.610 -21.322 1.00 12.35 229 VAL A CA 1
ATOM 1603 C C . VAL A 1 229 ? 15.016 5.113 -20.365 1.00 12.47 229 VAL A C 1
ATOM 1604 O O . VAL A 1 229 ? 15.503 5.901 -19.560 1.00 12.55 229 VAL A O 1
ATOM 1608 N N . ILE A 1 230 ? 15.383 3.831 -20.439 1.00 12.14 230 ILE A N 1
ATOM 1609 C CA . ILE A 1 230 ? 16.465 3.291 -19.599 1.00 12.35 230 ILE A CA 1
ATOM 1610 C C . ILE A 1 230 ? 17.517 2.396 -20.285 1.00 11.92 230 ILE A C 1
ATOM 1611 O O . ILE A 1 230 ? 18.497 2.022 -19.647 1.00 11.67 230 ILE A O 1
ATOM 1616 N N . GLY A 1 231 ? 17.329 2.038 -21.553 1.00 11.62 231 GLY A N 1
ATOM 1617 C CA . GLY A 1 231 ? 18.310 1.165 -22.234 1.00 11.77 231 GLY A CA 1
ATOM 1618 C C . GLY A 1 231 ? 19.727 1.705 -22.093 1.00 11.52 231 GLY A C 1
ATOM 1619 O O . GLY A 1 231 ? 19.926 2.903 -22.174 1.00 12.01 231 GLY A O 1
ATOM 1620 N N . PRO A 1 232 ? 20.729 0.831 -21.878 1.00 11.92 232 PRO A N 1
ATOM 1621 C CA . PRO A 1 232 ? 20.734 -0.622 -21.926 1.00 12.23 232 PRO A CA 1
ATOM 1622 C C . PRO A 1 232 ? 20.183 -1.353 -20.696 1.00 12.56 232 PRO A C 1
ATOM 1623 O O . PRO A 1 232 ? 20.141 -2.582 -20.688 1.00 13.10 232 PRO A O 1
ATOM 1627 N N . PHE A 1 233 ? 19.763 -0.623 -19.671 1.00 12.40 233 PHE A N 1
ATOM 1628 C CA . PHE A 1 233 ? 19.122 -1.275 -18.540 1.00 12.28 233 PHE A CA 1
ATOM 1629 C C . PHE A 1 233 ? 17.780 -1.820 -19.004 1.00 12.37 233 PHE A C 1
ATOM 1630 O O . PHE A 1 233 ? 17.236 -1.361 -20.006 1.00 12.63 233 PHE A O 1
ATOM 1638 N N . THR A 1 234 ? 17.276 -2.832 -18.303 1.00 12.28 234 THR A N 1
ATOM 1639 C CA . THR A 1 234 ? 16.026 -3.488 -18.677 1.00 12.30 234 THR A CA 1
ATOM 1640 C C . THR A 1 234 ? 15.063 -3.553 -17.498 1.00 11.88 234 THR A C 1
ATOM 1641 O O . THR A 1 234 ? 15.419 -3.226 -16.356 1.00 11.60 234 THR A O 1
ATOM 1645 N N . ALA A 1 235 ? 13.854 -4.033 -17.763 1.00 11.57 235 ALA A N 1
ATOM 1646 C CA . ALA A 1 235 ? 12.865 -4.174 -16.689 1.00 11.45 235 ALA A CA 1
ATOM 1647 C C . ALA A 1 235 ? 13.406 -4.958 -15.488 1.00 10.97 235 ALA A C 1
ATOM 1648 O O . ALA A 1 235 ? 13.039 -4.669 -14.346 1.00 9.94 235 ALA A O 1
ATOM 1650 N N . LYS A 1 236 ? 14.286 -5.943 -15.712 1.00 11.42 236 LYS A N 1
ATOM 1651 C CA . LYS A 1 236 ? 14.811 -6.745 -14.606 1.00 11.73 236 LYS A CA 1
ATOM 1652 C C . LYS A 1 236 ? 15.599 -5.903 -13.611 1.00 10.46 236 LYS A C 1
ATOM 1653 O O . LYS A 1 236 ? 15.637 -6.209 -12.410 1.00 10.34 236 LYS A O 1
ATOM 1659 N N . ASP A 1 237 ? 16.248 -4.854 -14.107 1.00 9.90 237 ASP A N 1
ATOM 1660 C CA . ASP A 1 237 ? 17.004 -3.969 -13.229 1.00 8.76 237 ASP A CA 1
ATOM 1661 C C . ASP A 1 237 ? 16.112 -3.295 -12.176 1.00 7.18 237 ASP A C 1
ATOM 1662 O O . ASP A 1 237 ? 16.587 -2.960 -11.093 1.00 6.74 237 ASP A O 1
ATOM 1667 N N . PHE A 1 238 ? 14.827 -3.108 -12.455 1.00 6.36 238 PHE A N 1
ATOM 1668 C CA . PHE A 1 238 ? 13.928 -2.562 -11.417 1.00 6.06 238 PHE A CA 1
ATOM 1669 C C . PHE A 1 238 ? 13.753 -3.539 -10.257 1.00 5.95 238 PHE A C 1
ATOM 1670 O O . PHE A 1 238 ? 13.576 -3.119 -9.106 1.00 5.25 238 PHE A O 1
ATOM 1678 N N . ARG A 1 239 ? 13.821 -4.839 -10.546 1.00 6.03 239 ARG A N 1
ATOM 1679 C CA . ARG A 1 239 ? 13.649 -5.850 -9.507 1.00 6.23 239 ARG A CA 1
ATOM 1680 C C . ARG A 1 239 ? 14.913 -6.072 -8.685 1.00 5.90 239 ARG A C 1
ATOM 1681 O O . ARG A 1 239 ? 14.835 -6.228 -7.475 1.00 6.15 239 ARG A O 1
ATOM 1689 N N . THR A 1 240 ? 16.079 -6.022 -9.325 1.00 6.04 240 THR A N 1
ATOM 1690 C CA . THR A 1 240 ? 17.340 -6.114 -8.595 1.00 6.20 240 THR A CA 1
ATOM 1691 C C . THR A 1 240 ? 17.599 -4.825 -7.775 1.00 5.72 240 THR A C 1
ATOM 1692 O O . THR A 1 240 ? 17.925 -4.891 -6.599 1.00 5.13 240 THR A O 1
ATOM 1696 N N . TRP A 1 241 ? 17.410 -3.657 -8.383 1.00 5.13 241 TRP A N 1
ATOM 1697 C CA . TRP A 1 241 ? 17.480 -2.398 -7.628 1.00 4.92 241 TRP A CA 1
ATOM 1698 C C . TRP A 1 241 ? 16.434 -2.360 -6.519 1.00 4.02 241 TRP A C 1
ATOM 1699 O O . TRP A 1 241 ? 16.754 -2.104 -5.358 1.00 3.30 241 TRP A O 1
ATOM 1710 N N . GLY A 1 242 ? 15.173 -2.622 -6.863 1.00 3.96 242 GLY A N 1
ATOM 1711 C CA . GLY A 1 242 ? 14.100 -2.584 -5.863 1.00 4.88 242 GLY A CA 1
ATOM 1712 C C . GLY A 1 242 ? 14.210 -3.614 -4.764 1.00 4.78 242 GLY A C 1
ATOM 1713 O O . GLY A 1 242 ? 13.947 -3.301 -3.600 1.00 4.85 242 GLY A O 1
ATOM 1714 N N . GLY A 1 243 ? 14.619 -4.839 -5.102 1.00 4.47 243 GLY A N 1
ATOM 1715 C CA . GLY A 1 243 ? 14.911 -5.845 -4.080 1.00 5.09 243 GLY A CA 1
ATOM 1716 C C . GLY A 1 243 ? 16.005 -5.439 -3.100 1.00 4.28 243 GLY A C 1
ATOM 1717 O O . GLY A 1 243 ? 15.863 -5.614 -1.899 1.00 4.82 243 GLY A O 1
ATOM 1718 N N . THR A 1 244 ? 17.080 -4.866 -3.636 1.00 4.36 244 THR A N 1
ATOM 1719 C CA . THR A 1 244 ? 18.202 -4.371 -2.849 1.00 4.67 244 THR A CA 1
ATOM 1720 C C . THR A 1 244 ? 17.752 -3.195 -1.953 1.00 3.53 244 THR A C 1
ATOM 1721 O O . THR A 1 244 ? 18.084 -3.156 -0.764 1.00 3.90 244 THR A O 1
ATOM 1725 N N . LEU A 1 245 ? 16.955 -2.284 -2.528 1.00 4.18 245 LEU A N 1
ATOM 1726 C CA . LEU A 1 245 ? 16.420 -1.134 -1.794 1.00 4.71 245 LEU A CA 1
ATOM 1727 C C . LEU A 1 245 ? 15.533 -1.598 -0.634 1.00 4.48 245 LEU A C 1
ATOM 1728 O O . LEU A 1 245 ? 15.701 -1.155 0.501 1.00 4.76 245 LEU A O 1
ATOM 1733 N N . LEU A 1 246 ? 14.590 -2.499 -0.931 1.00 4.80 246 LEU A N 1
ATOM 1734 C CA . LEU A 1 246 ? 13.680 -3.022 0.100 1.00 4.85 246 LEU A CA 1
ATOM 1735 C C . LEU A 1 246 ? 14.457 -3.708 1.228 1.00 4.84 246 LEU A C 1
ATOM 1736 O O . LEU A 1 246 ? 14.178 -3.486 2.399 1.00 4.37 246 LEU A O 1
ATOM 1741 N N . ALA A 1 247 ? 15.453 -4.511 0.862 1.00 4.50 247 ALA A N 1
ATOM 1742 C CA . ALA A 1 247 ? 16.339 -5.131 1.842 1.00 5.10 247 ALA A CA 1
ATOM 1743 C C . ALA A 1 247 ? 17.057 -4.082 2.695 1.00 4.74 247 ALA A C 1
ATOM 1744 O O . ALA A 1 247 ? 17.097 -4.182 3.927 1.00 4.88 247 ALA A O 1
ATOM 1746 N N . ALA A 1 248 ? 17.599 -3.060 2.049 1.00 4.51 248 ALA A N 1
ATOM 1747 C CA . ALA A 1 248 ? 18.340 -2.030 2.776 1.00 5.09 248 ALA A CA 1
ATOM 1748 C C . ALA A 1 248 ? 17.433 -1.250 3.742 1.00 5.04 248 ALA A C 1
ATOM 1749 O O . ALA A 1 248 ? 17.814 -0.947 4.877 1.00 5.24 248 ALA A O 1
ATOM 1751 N N . GLU A 1 249 ? 16.226 -0.934 3.288 1.00 5.08 249 GLU A N 1
ATOM 1752 C CA . GLU A 1 249 ? 15.223 -0.255 4.131 1.00 6.43 249 GLU A CA 1
ATOM 1753 C C . GLU A 1 249 ? 14.839 -1.100 5.318 1.00 6.14 249 GLU A C 1
ATOM 1754 O O . GLU A 1 249 ? 14.785 -0.615 6.454 1.00 6.63 249 GLU A O 1
ATOM 1760 N N . TYR A 1 250 ? 14.579 -2.372 5.042 1.00 6.85 250 TYR A N 1
ATOM 1761 C CA . TYR A 1 250 ? 14.244 -3.338 6.076 1.00 6.99 250 TYR A CA 1
ATOM 1762 C C . TYR A 1 250 ? 15.337 -3.385 7.130 1.00 7.06 250 TYR A C 1
ATOM 1763 O O . TYR A 1 250 ? 15.061 -3.251 8.297 1.00 6.64 250 TYR A O 1
ATOM 1772 N N . LEU A 1 251 ? 16.585 -3.563 6.717 1.00 7.13 251 LEU A N 1
ATOM 1773 C CA . LEU A 1 251 ? 17.669 -3.650 7.689 1.00 7.62 251 LEU A CA 1
ATOM 1774 C C . LEU A 1 251 ? 17.835 -2.355 8.504 1.00 7.49 251 LEU A C 1
ATOM 1775 O O . LEU A 1 251 ? 18.069 -2.387 9.722 1.00 7.33 251 LEU A O 1
ATOM 1780 N N . ALA A 1 252 ? 17.694 -1.204 7.852 1.00 7.43 252 ALA A N 1
ATOM 1781 C CA . ALA A 1 252 ? 17.811 0.085 8.543 1.00 7.86 252 ALA A CA 1
ATOM 1782 C C . ALA A 1 252 ? 16.719 0.215 9.607 1.00 7.98 252 ALA A C 1
ATOM 1783 O O . ALA A 1 252 ? 16.950 0.710 10.725 1.00 8.97 252 ALA A O 1
ATOM 1785 N N . GLN A 1 253 ? 15.529 -0.260 9.265 1.00 7.75 253 GLN A N 1
ATOM 1786 C CA . GLN A 1 253 ? 14.384 -0.157 10.150 1.00 7.87 253 GLN A CA 1
ATOM 1787 C C . GLN A 1 253 ? 14.436 -1.158 11.293 1.00 8.63 253 GLN A C 1
ATOM 1788 O O . GLN A 1 253 ? 14.141 -0.807 12.449 1.00 8.61 253 GLN A O 1
ATOM 1794 N N . GLN A 1 254 ? 14.848 -2.388 10.996 1.00 8.95 254 GLN A N 1
ATOM 1795 C CA . GLN A 1 254 ? 15.028 -3.403 12.042 1.00 9.53 254 GLN A CA 1
ATOM 1796 C C . GLN A 1 254 ? 16.111 -2.953 13.012 1.00 9.66 254 GLN A C 1
ATOM 1797 O O . GLN A 1 254 ? 15.938 -3.033 14.231 1.00 9.40 254 GLN A O 1
ATOM 1803 N N . GLY A 1 255 ? 17.224 -2.480 12.461 1.00 10.12 255 GLY A N 1
ATOM 1804 C CA . GLY A 1 255 ? 18.319 -1.938 13.250 1.00 11.09 255 GLY A CA 1
ATOM 1805 C C . GLY A 1 255 ? 19.415 -2.972 13.382 1.00 11.25 255 GLY A C 1
ATOM 1806 O O . GLY A 1 255 ? 19.181 -4.176 13.238 1.00 10.77 255 GLY A O 1
ATOM 1807 N N . THR A 1 256 ? 20.613 -2.480 13.675 1.00 12.79 256 THR A N 1
ATOM 1808 C CA . THR A 1 256 ? 21.802 -3.317 13.772 1.00 13.96 256 THR A CA 1
ATOM 1809 C C . THR A 1 256 ? 21.785 -4.147 15.056 1.00 15.13 256 THR A C 1
ATOM 1810 O O . THR A 1 256 ? 21.029 -3.863 15.999 1.00 14.57 256 THR A O 1
ATOM 1814 N N . GLU A 1 257 ? 22.606 -5.192 15.054 1.00 16.33 257 GLU A N 1
ATOM 1815 C CA . GLU A 1 257 ? 22.706 -6.126 16.165 1.00 18.12 257 GLU A CA 1
ATOM 1816 C C . GLU A 1 257 ? 24.121 -6.066 16.708 1.00 19.41 257 GLU A C 1
ATOM 1817 O O . GLU A 1 257 ? 25.056 -5.821 15.955 1.00 20.47 257 GLU A O 1
ATOM 1823 N N . SER A 1 258 ? 24.277 -6.301 18.009 1.00 21.28 258 SER A N 1
ATOM 1824 C CA . SER A 1 258 ? 25.596 -6.237 18.643 1.00 22.21 258 SER A CA 1
ATOM 1825 C C . SER A 1 258 ? 26.467 -7.442 18.296 1.00 23.03 258 SER A C 1
ATOM 1826 O O . SER A 1 258 ? 27.683 -7.299 18.163 1.00 24.28 258 SER A O 1
ATOM 1829 N N . SER A 1 259 ? 25.856 -8.614 18.147 1.00 23.42 259 SER A N 1
ATOM 1830 C CA . SER A 1 259 ? 26.599 -9.821 17.786 1.00 24.01 259 SER A CA 1
ATOM 1831 C C . SER A 1 259 ? 26.346 -10.191 16.335 1.00 24.55 259 SER A C 1
ATOM 1832 O O . SER A 1 259 ? 25.240 -10.015 15.821 1.00 24.74 259 SER A O 1
ATOM 1835 N N . GLU A 1 260 ? 27.378 -10.710 15.681 1.00 24.89 260 GLU A N 1
ATOM 1836 C CA . GLU A 1 260 ? 27.299 -11.056 14.268 1.00 25.30 260 GLU A CA 1
ATOM 1837 C C . GLU A 1 260 ? 26.343 -12.216 14.036 1.00 25.09 260 GLU A C 1
ATOM 1838 O O . GLU A 1 260 ? 25.707 -12.293 12.986 1.00 24.73 260 GLU A O 1
ATOM 1844 N N . ARG A 1 261 ? 26.235 -13.104 15.025 1.00 25.39 261 ARG A N 1
ATOM 1845 C CA . ARG A 1 261 ? 25.329 -14.245 14.943 1.00 25.23 261 ARG A CA 1
ATOM 1846 C C . ARG A 1 261 ? 23.873 -13.780 14.956 1.00 24.38 261 ARG A C 1
ATOM 1847 O O . ARG A 1 261 ? 23.052 -14.296 14.204 1.00 24.30 261 ARG A O 1
ATOM 1855 N N . GLN A 1 262 ? 23.568 -12.799 15.803 1.00 23.42 262 GLN A N 1
ATOM 1856 C CA . GLN A 1 262 ? 22.221 -12.227 15.855 1.00 23.03 262 GLN A CA 1
ATOM 1857 C C . GLN A 1 262 ? 21.911 -11.430 14.589 1.00 21.98 262 GLN A C 1
ATOM 1858 O O . GLN A 1 262 ? 20.764 -11.429 14.122 1.00 21.78 262 GLN A O 1
ATOM 1864 N N . ALA A 1 263 ? 22.929 -10.752 14.054 1.00 20.76 263 ALA A N 1
ATOM 1865 C CA . ALA A 1 263 ? 22.813 -10.009 12.787 1.00 20.16 263 ALA A CA 1
ATOM 1866 C C . ALA A 1 263 ? 22.450 -10.939 11.636 1.00 19.38 263 ALA A C 1
ATOM 1867 O O . ALA A 1 263 ? 21.629 -10.606 10.789 1.00 18.20 263 ALA A O 1
ATOM 1869 N N . LYS A 1 264 ? 23.068 -12.115 11.598 1.00 18.84 264 LYS A N 1
ATOM 1870 C CA . LYS A 1 264 ? 22.803 -13.064 10.525 1.00 19.29 264 LYS A CA 1
ATOM 1871 C C . LYS A 1 264 ? 21.365 -13.604 10.557 1.00 18.55 264 LYS A C 1
ATOM 1872 O O . LYS A 1 264 ? 20.801 -13.923 9.510 1.00 18.28 264 LYS A O 1
ATOM 1878 N N . LYS A 1 265 ? 20.775 -13.692 11.746 1.00 18.28 265 LYS A N 1
ATOM 1879 C CA . LYS A 1 265 ? 19.362 -14.045 11.884 1.00 18.07 265 LYS A CA 1
ATOM 1880 C C . LYS A 1 265 ? 18.470 -12.975 11.239 1.00 17.05 265 LYS A C 1
ATOM 1881 O O . LYS A 1 265 ? 17.450 -13.292 10.619 1.00 17.04 265 LYS A O 1
ATOM 1887 N N . VAL A 1 266 ? 18.835 -11.712 11.421 1.00 15.95 266 VAL A N 1
ATOM 1888 C CA . VAL A 1 266 ? 18.062 -10.613 10.826 1.00 15.01 266 VAL A CA 1
ATOM 1889 C C . VAL A 1 266 ? 18.151 -10.695 9.298 1.00 14.16 266 VAL A C 1
ATOM 1890 O O . VAL A 1 266 ? 17.155 -10.471 8.588 1.00 13.19 266 VAL A O 1
ATOM 1894 N N . LEU A 1 267 ? 19.334 -11.023 8.793 1.00 13.72 267 LEU A N 1
ATOM 1895 C CA . LEU A 1 267 ? 19.523 -11.189 7.352 1.00 13.61 267 LEU A CA 1
ATOM 1896 C C . LEU A 1 267 ? 18.615 -12.285 6.792 1.00 13.43 267 LEU A C 1
ATOM 1897 O O . LEU A 1 267 ? 18.065 -12.129 5.708 1.00 13.21 267 LEU A O 1
ATOM 1902 N N . VAL A 1 268 ? 18.456 -13.389 7.524 1.00 13.25 268 VAL A N 1
ATOM 1903 C CA . VAL A 1 268 ? 17.520 -14.453 7.106 1.00 13.63 268 VAL A CA 1
ATOM 1904 C C . VAL A 1 268 ? 16.099 -13.906 6.977 1.00 13.38 268 VAL A C 1
ATOM 1905 O O . VAL A 1 268 ? 15.449 -14.120 5.951 1.00 13.60 268 VAL A O 1
ATOM 1909 N N . ASP A 1 269 ? 15.630 -13.181 7.988 1.00 13.17 269 ASP A N 1
ATOM 1910 C CA . ASP A 1 269 ? 14.293 -12.581 7.963 1.00 13.16 269 ASP A CA 1
ATOM 1911 C C . ASP A 1 269 ? 14.133 -11.605 6.796 1.00 12.69 269 ASP A C 1
ATOM 1912 O O . ASP A 1 269 ? 13.083 -11.559 6.151 1.00 12.44 269 ASP A O 1
ATOM 1917 N N . CYS A 1 270 ? 15.177 -10.820 6.554 1.00 11.75 270 CYS A N 1
ATOM 1918 C CA . CYS A 1 270 ? 15.199 -9.853 5.455 1.00 11.55 270 CYS A CA 1
ATOM 1919 C C . CYS A 1 270 ? 15.030 -10.537 4.101 1.00 11.37 270 CYS A C 1
ATOM 1920 O O . CYS A 1 270 ? 14.170 -10.136 3.311 1.00 10.75 270 CYS A O 1
ATOM 1923 N N . VAL A 1 271 ? 15.826 -11.579 3.848 1.00 11.00 271 VAL A N 1
ATOM 1924 C CA . VAL A 1 271 ? 15.754 -12.319 2.596 1.00 11.10 271 VAL A CA 1
ATOM 1925 C C . VAL A 1 271 ? 14.360 -12.896 2.378 1.00 11.18 271 VAL A C 1
ATOM 1926 O O . VAL A 1 271 ? 13.841 -12.839 1.274 1.00 11.26 271 VAL A O 1
ATOM 1930 N N . LYS A 1 272 ? 13.764 -13.432 3.436 1.00 11.58 272 LYS A N 1
ATOM 1931 C CA A LYS A 1 272 ? 12.434 -14.019 3.316 0.50 11.62 272 LYS A CA 1
ATOM 1932 C CA B LYS A 1 272 ? 12.414 -14.010 3.357 0.50 11.54 272 LYS A CA 1
ATOM 1933 C C . LYS A 1 272 ? 11.360 -12.955 3.039 1.00 11.53 272 LYS A C 1
ATOM 1934 O O . LYS A 1 272 ? 10.426 -13.207 2.280 1.00 11.60 272 LYS A O 1
ATOM 1945 N N . PHE A 1 273 ? 11.522 -11.760 3.610 1.00 11.04 273 PHE A N 1
ATOM 1946 C CA . PHE A 1 273 ?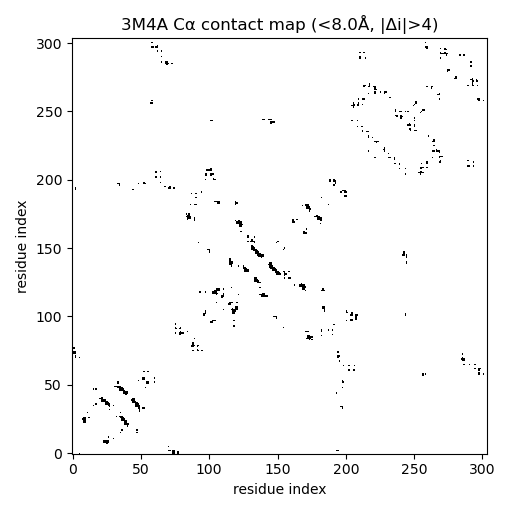 10.574 -10.657 3.392 1.00 10.67 273 PHE A CA 1
ATOM 1947 C C . PHE A 1 273 ? 10.648 -10.185 1.946 1.00 9.65 273 PHE A C 1
ATOM 1948 O O . PHE A 1 273 ? 9.631 -10.034 1.283 1.00 9.84 273 PHE A O 1
ATOM 1956 N N . VAL A 1 274 ? 11.862 -9.947 1.463 1.00 8.91 274 VAL A N 1
ATOM 1957 C CA . VAL A 1 274 ? 12.046 -9.492 0.087 1.00 8.69 274 VAL A CA 1
ATOM 1958 C C . VAL A 1 274 ? 11.630 -10.593 -0.904 1.00 8.66 274 VAL A C 1
ATOM 1959 O O . VAL A 1 274 ? 11.080 -10.309 -1.975 1.00 8.21 274 VAL A O 1
ATOM 1963 N N . ALA A 1 275 ? 11.910 -11.849 -0.549 1.00 9.48 275 ALA A N 1
ATOM 1964 C CA . ALA A 1 275 ? 11.532 -12.992 -1.378 1.00 9.61 275 ALA A CA 1
ATOM 1965 C C . ALA A 1 275 ? 10.026 -13.030 -1.587 1.00 9.75 275 ALA A C 1
ATOM 1966 O O . ALA A 1 275 ? 9.562 -13.276 -2.697 1.00 10.16 275 ALA A O 1
ATOM 1968 N N . ASP A 1 276 ? 9.280 -12.774 -0.521 1.00 9.64 276 ASP A N 1
ATOM 1969 C CA . ASP A 1 276 ? 7.830 -12.707 -0.597 1.00 10.72 276 ASP A CA 1
ATOM 1970 C C . ASP A 1 276 ? 7.352 -11.550 -1.481 1.00 10.50 276 ASP A C 1
ATOM 1971 O O . ASP A 1 276 ? 6.444 -11.701 -2.293 1.00 12.24 276 ASP A O 1
ATOM 1976 N N . ASP A 1 277 ? 7.963 -10.384 -1.318 1.00 9.76 277 ASP A N 1
ATOM 1977 C CA . ASP A 1 277 ? 7.675 -9.259 -2.191 1.00 9.56 277 ASP A CA 1
ATOM 1978 C C . ASP A 1 277 ? 7.909 -9.587 -3.670 1.00 9.62 277 ASP A C 1
ATOM 1979 O O . ASP A 1 277 ? 7.081 -9.261 -4.518 1.00 9.38 277 ASP A O 1
ATOM 1984 N N . LEU A 1 278 ? 9.045 -10.212 -3.972 1.00 9.66 278 LEU A N 1
ATOM 1985 C CA . LEU A 1 278 ? 9.439 -10.484 -5.364 1.00 10.01 278 LEU A CA 1
ATOM 1986 C C . LEU A 1 278 ? 8.769 -11.727 -5.960 1.00 10.58 278 LEU A C 1
ATOM 1987 O O . LEU A 1 278 ? 8.787 -11.919 -7.186 1.00 11.63 278 LEU A O 1
ATOM 1992 N N . GLY A 1 279 ? 8.191 -12.559 -5.103 1.00 11.15 279 GLY A N 1
ATOM 1993 C CA . GLY A 1 279 ? 7.567 -13.808 -5.549 1.00 12.03 279 GLY A CA 1
ATOM 1994 C C . GLY A 1 279 ? 8.589 -14.838 -6.002 1.00 12.71 279 GLY A C 1
ATOM 1995 O O . GLY A 1 279 ? 8.375 -15.565 -6.982 1.00 14.05 279 GLY A O 1
ATOM 1996 N N . ASN A 1 280 ? 9.700 -14.911 -5.277 1.00 13.15 280 ASN A N 1
ATOM 1997 C CA A ASN A 1 280 ? 10.803 -15.827 -5.545 0.50 13.05 280 ASN A CA 1
ATOM 1998 C CA B ASN A 1 280 ? 10.687 -15.938 -5.568 0.50 13.40 280 ASN A CA 1
ATOM 1999 C C . ASN A 1 280 ? 11.159 -16.614 -4.301 1.00 13.32 280 ASN A C 1
ATOM 2000 O O . ASN A 1 280 ? 10.745 -16.258 -3.203 1.00 13.01 280 ASN A O 1
ATOM 2009 N N . THR A 1 281 ? 11.966 -17.649 -4.472 1.00 13.69 281 THR A N 1
ATOM 2010 C CA . THR A 1 281 ? 12.475 -18.393 -3.331 1.00 13.95 281 THR A CA 1
ATOM 2011 C C . THR A 1 281 ? 13.512 -17.517 -2.620 1.00 13.92 281 THR A C 1
ATOM 2012 O O . THR A 1 281 ? 14.1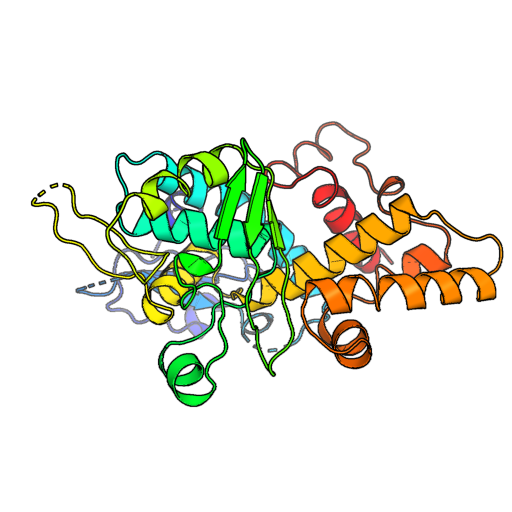30 -16.658 -3.248 1.00 13.38 281 THR A O 1
ATOM 2016 N N . PRO A 1 282 ? 13.673 -17.700 -1.301 1.00 14.17 282 PRO A N 1
ATOM 2017 C CA . PRO A 1 282 ? 14.783 -17.026 -0.606 1.00 14.45 282 PRO A CA 1
ATOM 2018 C C . PRO A 1 282 ? 16.157 -17.260 -1.246 1.00 14.46 282 PRO A C 1
ATOM 2019 O O . PRO A 1 282 ? 16.960 -16.333 -1.339 1.00 13.38 282 PRO A O 1
ATOM 2023 N N . ALA A 1 283 ? 16.429 -18.481 -1.693 1.00 14.91 283 ALA A N 1
ATOM 2024 C CA . ALA A 1 283 ? 17.697 -18.776 -2.338 1.00 15.01 283 ALA A CA 1
ATOM 2025 C C . ALA A 1 283 ? 17.940 -17.940 -3.605 1.00 14.97 283 ALA A C 1
ATOM 2026 O O . ALA A 1 283 ? 19.048 -17.427 -3.820 1.00 15.55 283 ALA A O 1
ATOM 2028 N N . VAL A 1 284 ? 16.914 -17.804 -4.445 1.00 14.49 284 VAL A N 1
ATOM 2029 C CA . VAL A 1 284 ? 17.031 -17.027 -5.675 1.00 14.39 284 VAL A CA 1
ATOM 2030 C C . VAL A 1 284 ? 17.149 -15.532 -5.342 1.00 14.05 284 VAL A C 1
ATOM 2031 O O . VAL A 1 284 ? 17.863 -14.794 -6.018 1.00 14.09 284 VAL A O 1
ATOM 2035 N N . THR A 1 285 ? 16.449 -15.107 -4.297 1.00 14.26 285 THR A N 1
ATOM 2036 C CA . THR A 1 285 ? 16.464 -13.693 -3.884 1.00 14.42 285 THR A CA 1
ATOM 2037 C C . THR A 1 285 ? 17.859 -13.296 -3.391 1.00 14.49 285 THR A C 1
ATOM 2038 O O . THR A 1 285 ? 18.425 -12.285 -3.827 1.00 12.87 285 THR A O 1
ATOM 2042 N N . ARG A 1 286 ? 18.426 -14.118 -2.506 1.00 15.71 286 ARG A N 1
ATOM 2043 C CA . ARG A 1 286 ? 19.775 -13.867 -1.985 1.00 16.63 286 ARG A CA 1
ATOM 2044 C C . ARG A 1 286 ? 20.818 -13.981 -3.095 1.00 17.06 286 ARG A C 1
ATOM 2045 O O . ARG A 1 286 ? 21.751 -13.177 -3.165 1.00 17.52 286 ARG A O 1
ATOM 2053 N N . GLY A 1 287 ? 20.657 -14.967 -3.971 1.00 17.13 287 GLY A N 1
ATOM 2054 C CA . GLY A 1 287 ? 21.627 -15.223 -5.037 1.00 17.18 287 GLY A CA 1
ATOM 2055 C C . GLY A 1 287 ? 21.655 -14.247 -6.204 1.00 17.41 287 GLY A C 1
ATOM 2056 O O . GLY A 1 287 ? 22.727 -13.984 -6.759 1.00 18.46 287 GLY A O 1
ATOM 2057 N N . SER A 1 288 ? 20.494 -13.714 -6.591 1.00 17.30 288 SER A N 1
ATOM 2058 C CA . SER A 1 288 ? 20.359 -12.944 -7.828 1.00 16.70 288 SER A CA 1
ATOM 2059 C C . SER A 1 288 ? 19.782 -11.528 -7.689 1.00 15.87 288 SER A C 1
ATOM 2060 O O . SER A 1 288 ? 19.914 -10.728 -8.621 1.00 16.22 288 SER A O 1
ATOM 2063 N N . TYR A 1 289 ? 19.134 -11.215 -6.568 1.00 14.37 289 TYR A N 1
ATOM 2064 C CA . TYR A 1 289 ? 18.417 -9.951 -6.480 1.00 13.92 289 TYR A CA 1
ATOM 2065 C C . TYR A 1 289 ? 19.038 -8.952 -5.496 1.00 13.23 289 TYR A C 1
ATOM 2066 O O . TYR A 1 289 ? 19.303 -7.815 -5.884 1.00 13.86 289 TYR A O 1
ATOM 2075 N N . ILE A 1 290 ? 19.313 -9.366 -4.261 1.00 11.64 290 ILE A N 1
ATOM 2076 C CA . ILE A 1 290 ? 19.843 -8.437 -3.256 1.00 11.24 290 ILE A CA 1
ATOM 2077 C C . ILE A 1 290 ? 21.359 -8.328 -3.407 1.00 10.92 290 ILE A C 1
ATOM 2078 O O . ILE A 1 290 ? 22.077 -9.338 -3.307 1.00 10.77 290 ILE A O 1
ATOM 2083 N N . CYS A 1 291 ? 21.854 -7.116 -3.635 1.00 10.47 291 CYS A N 1
ATOM 2084 C CA . CYS A 1 291 ? 23.303 -6.900 -3.716 1.00 10.49 291 CYS A CA 1
ATOM 2085 C C . CYS A 1 291 ? 23.948 -7.196 -2.351 1.00 9.77 291 CYS A C 1
ATOM 2086 O O . CYS A 1 291 ? 23.554 -6.636 -1.345 1.00 9.39 291 CYS A O 1
ATOM 2089 N N . PRO A 1 292 ? 24.974 -8.073 -2.314 1.00 9.64 292 PRO A N 1
ATOM 2090 C CA . PRO A 1 292 ? 25.548 -8.4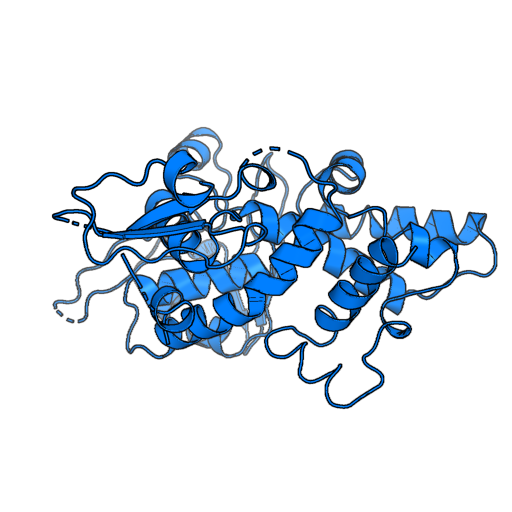65 -1.027 1.00 9.54 292 PRO A CA 1
ATOM 2091 C C . PRO A 1 292 ? 26.230 -7.336 -0.268 1.00 8.72 292 PRO A C 1
ATOM 2092 O O . PRO A 1 292 ? 26.422 -7.412 0.947 1.00 9.03 292 PRO A O 1
ATOM 2096 N N . VAL A 1 293 ? 26.585 -6.270 -0.971 1.00 8.86 293 VAL A N 1
ATOM 2097 C CA . VAL A 1 293 ? 27.174 -5.119 -0.312 1.00 8.62 293 VAL A CA 1
ATOM 2098 C C . VAL A 1 293 ? 26.303 -4.602 0.836 1.00 8.35 293 VAL A C 1
ATOM 2099 O O . VAL A 1 293 ? 26.812 -4.236 1.886 1.00 7.95 293 VAL A O 1
ATOM 2103 N N . ILE A 1 294 ? 24.981 -4.604 0.661 1.00 8.19 294 ILE A N 1
ATOM 2104 C CA A ILE A 1 294 ? 24.053 -4.131 1.689 0.50 8.03 294 ILE A CA 1
ATOM 2105 C CA B ILE A 1 294 ? 24.125 -4.082 1.731 0.50 8.44 294 ILE A CA 1
ATOM 2106 C C . ILE A 1 294 ? 24.163 -4.960 2.978 1.00 7.64 294 ILE A C 1
ATOM 2107 O O . ILE A 1 294 ? 24.108 -4.431 4.103 1.00 7.47 294 ILE A O 1
ATOM 2116 N N . PHE A 1 295 ? 24.318 -6.279 2.794 1.00 8.56 295 PHE A N 1
ATOM 2117 C CA . PHE A 1 295 ? 24.483 -7.231 3.902 1.00 8.69 295 PHE A CA 1
ATOM 2118 C C . PHE A 1 295 ? 25.855 -7.063 4.571 1.00 8.69 295 PHE A C 1
ATOM 2119 O O . PHE A 1 295 ? 25.939 -7.065 5.794 1.00 8.39 295 PHE A O 1
ATOM 2127 N N . ASP A 1 296 ? 26.905 -6.895 3.769 1.00 9.05 296 ASP A N 1
ATOM 2128 C CA . ASP A 1 296 ? 28.249 -6.565 4.295 1.00 9.20 296 ASP A CA 1
ATOM 2129 C C . ASP A 1 296 ? 28.202 -5.355 5.224 1.00 9.41 296 ASP A C 1
ATOM 2130 O O . ASP A 1 296 ? 28.687 -5.394 6.362 1.00 9.54 296 ASP A O 1
ATOM 2135 N N . ARG A 1 297 ? 27.584 -4.268 4.763 1.00 8.72 297 ARG A N 1
ATOM 2136 C CA . ARG A 1 297 ? 27.498 -3.085 5.601 1.00 8.76 297 ARG A CA 1
ATOM 2137 C C . ARG A 1 297 ? 26.725 -3.348 6.887 1.00 8.81 297 ARG A C 1
ATOM 2138 O O . ARG A 1 297 ? 27.147 -2.935 7.975 1.00 9.03 297 ARG A O 1
ATOM 2146 N N . TYR A 1 298 ? 25.606 -4.064 6.785 1.00 8.95 298 TYR A N 1
ATOM 2147 C CA . TYR A 1 298 ? 24.818 -4.398 7.964 1.00 9.55 298 TYR A CA 1
ATOM 2148 C C . TYR A 1 298 ? 25.647 -5.160 8.996 1.00 10.15 298 TYR A C 1
ATOM 2149 O O . TYR A 1 298 ? 25.589 -4.870 10.187 1.00 9.92 298 TYR A O 1
ATOM 2158 N N . LEU A 1 299 ? 26.425 -6.120 8.527 1.00 11.62 299 LEU A N 1
ATOM 2159 C CA . LEU A 1 299 ? 27.274 -6.937 9.402 1.00 12.64 299 LEU A CA 1
ATOM 2160 C C . LEU A 1 299 ? 28.393 -6.136 10.080 1.00 13.66 299 LEU A C 1
ATOM 2161 O O . LEU A 1 299 ? 28.886 -6.532 11.145 1.00 14.54 299 LEU A O 1
ATOM 2166 N N . ASP A 1 300 ? 28.757 -5.009 9.482 1.00 14.16 300 ASP A N 1
ATOM 2167 C CA . ASP A 1 300 ? 29.695 -4.053 10.066 1.00 14.36 300 ASP A CA 1
ATOM 2168 C C . ASP A 1 300 ? 28.992 -2.915 10.826 1.00 14.37 300 ASP A C 1
ATOM 2169 O O . ASP A 1 300 ? 29.636 -1.925 11.191 1.00 15.12 300 ASP A O 1
ATOM 2174 N N . GLY A 1 301 ? 27.678 -3.040 11.037 1.00 13.52 301 GLY A N 1
ATOM 2175 C CA . GLY A 1 301 ? 26.900 -2.094 11.843 1.00 13.17 301 GLY A CA 1
ATOM 2176 C C . GLY A 1 301 ? 26.499 -0.810 11.130 1.00 12.67 301 GLY A C 1
ATOM 2177 O O . GLY A 1 301 ? 26.245 0.215 11.776 1.00 12.83 301 GLY A O 1
ATOM 2178 N N . LYS A 1 302 ? 26.424 -0.863 9.800 1.00 12.37 302 LYS A N 1
ATOM 2179 C CA . LYS A 1 302 ? 26.098 0.315 9.006 1.00 11.99 302 LYS A CA 1
ATOM 2180 C C . LYS A 1 302 ? 24.842 0.068 8.182 1.00 11.04 302 LYS A C 1
ATOM 2181 O O . LYS A 1 302 ? 24.687 -0.994 7.593 1.00 9.71 302 LYS A O 1
ATOM 2187 N N . VAL A 1 303 ? 23.968 1.064 8.140 1.00 9.57 303 VAL A N 1
ATOM 2188 C CA . VAL A 1 303 ? 22.678 0.948 7.430 1.00 9.83 303 VAL A CA 1
ATOM 2189 C C . VAL A 1 303 ? 22.453 2.212 6.605 1.00 9.17 303 VAL A C 1
ATOM 2190 O O . VAL A 1 303 ? 23.304 3.122 6.604 1.00 8.23 303 VAL A O 1
ATOM 2194 N N . LEU A 1 304 ? 21.329 2.293 5.889 1.00 8.94 304 LEU A N 1
ATOM 2195 C CA . LEU A 1 304 ? 21.087 3.449 5.004 1.00 9.70 304 LEU A CA 1
ATOM 2196 C C . LEU A 1 304 ? 21.282 4.794 5.716 1.00 9.51 304 LEU A C 1
ATOM 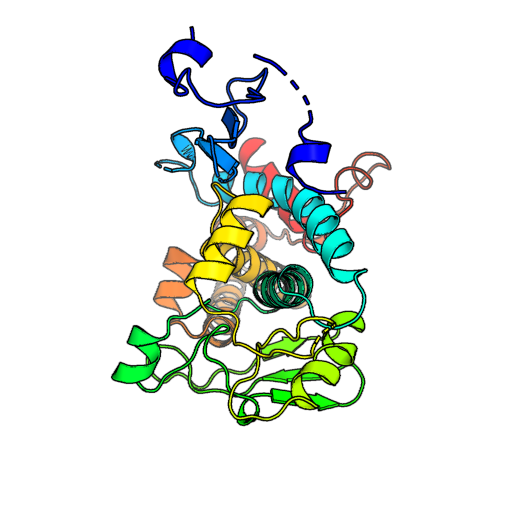2197 O O . LEU A 1 304 ? 21.848 5.711 5.141 1.00 9.09 304 LEU A O 1
ATOM 2202 N N . ASP A 1 305 ? 20.823 4.879 6.967 1.00 10.92 305 ASP A N 1
ATOM 2203 C CA . ASP A 1 305 ? 20.947 6.102 7.783 1.00 11.77 305 ASP A CA 1
ATOM 2204 C C . ASP A 1 305 ? 22.372 6.674 7.791 1.00 11.92 305 ASP A C 1
ATOM 2205 O O . ASP A 1 305 ? 22.564 7.885 7.882 1.00 13.06 305 ASP A O 1
ATOM 2210 N N . ASP A 1 306 ? 23.365 5.793 7.739 1.00 11.62 306 ASP A N 1
ATOM 2211 C CA . ASP A 1 306 ? 24.776 6.190 7.808 1.00 12.22 306 ASP A CA 1
ATOM 2212 C C . ASP A 1 306 ? 25.321 6.766 6.504 1.00 12.07 306 ASP A C 1
ATOM 2213 O O . ASP A 1 306 ? 26.449 7.299 6.468 1.00 11.87 306 ASP A O 1
ATOM 2218 N N . TYR A 1 307 ? 24.545 6.663 5.425 1.00 11.51 307 TYR A N 1
ATOM 2219 C CA . TYR A 1 307 ? 24.973 7.122 4.104 1.00 12.28 307 TYR A CA 1
ATOM 2220 C C . TYR A 1 307 ? 24.141 8.287 3.568 1.00 12.01 307 TYR A C 1
ATOM 2221 O O . TYR A 1 307 ? 24.092 8.518 2.357 1.00 11.12 307 TYR A O 1
ATOM 2230 N N . GLU A 1 308 ? 23.510 9.015 4.475 1.00 12.65 308 GLU A N 1
ATOM 2231 C CA A GLU A 1 308 ? 22.777 10.231 4.121 0.50 13.26 308 GLU A CA 1
ATOM 2232 C CA B GLU A 1 308 ? 22.766 10.209 4.096 0.50 13.16 308 GLU A CA 1
ATOM 2233 C C . GLU A 1 308 ? 23.753 11.287 3.608 1.00 13.15 308 GLU A C 1
ATOM 2234 O O . GLU A 1 308 ? 24.909 11.328 4.037 1.00 12.60 308 GLU A O 1
ATOM 2245 N N . PRO A 1 309 ? 23.306 12.145 2.686 1.00 13.62 309 PRO A N 1
ATOM 2246 C CA . PRO A 1 309 ? 24.227 13.183 2.202 1.00 13.90 309 PRO A CA 1
ATOM 2247 C C . PRO A 1 309 ? 24.656 14.112 3.333 1.00 14.36 309 PRO A C 1
ATOM 2248 O O . PRO A 1 309 ? 23.897 14.314 4.271 1.00 14.75 309 PRO A O 1
ATOM 2252 N N . ARG A 1 310 ? 25.881 14.646 3.241 1.00 14.92 310 ARG A N 1
ATOM 2253 C CA . ARG A 1 310 ? 26.485 15.452 4.308 1.00 15.57 310 ARG A CA 1
ATOM 2254 C C . ARG A 1 310 ? 26.722 16.918 3.914 1.00 14.76 310 ARG A C 1
ATOM 2255 O O . ARG A 1 310 ? 27.112 17.725 4.763 1.00 15.46 310 ARG A O 1
ATOM 2263 N N . THR A 1 311 ? 26.515 17.242 2.641 1.00 13.88 311 THR A N 1
ATOM 2264 C CA . THR A 1 311 ? 26.677 18.600 2.110 1.00 13.74 311 THR A CA 1
ATOM 2265 C C . THR A 1 311 ? 25.518 18.895 1.186 1.00 13.78 311 THR A C 1
ATOM 2266 O O . THR A 1 311 ? 24.792 17.985 0.789 1.00 12.54 311 THR A O 1
ATOM 2270 N N . GLU A 1 312 ? 25.349 20.166 0.836 1.00 13.30 312 GLU A N 1
ATOM 2271 C CA . GLU A 1 312 ? 24.233 20.570 -0.007 1.00 13.94 312 GLU A CA 1
ATOM 2272 C C . GLU A 1 312 ? 24.360 19.958 -1.404 1.00 13.64 312 GLU A C 1
ATOM 2273 O O . GLU A 1 312 ? 23.364 19.466 -1.961 1.00 13.17 312 GLU A O 1
ATOM 2279 N N . ARG A 1 313 ? 25.565 19.940 -1.971 1.00 13.38 313 ARG A N 1
ATOM 2280 C CA . ARG A 1 313 ? 25.735 19.296 -3.280 1.00 13.71 313 ARG A CA 1
ATOM 2281 C C . ARG A 1 313 ? 25.518 17.784 -3.219 1.00 13.27 313 ARG A C 1
ATOM 2282 O O . ARG A 1 313 ? 24.959 17.203 -4.148 1.00 13.61 313 ARG A O 1
ATOM 2290 N N . GLN A 1 314 ? 25.988 17.145 -2.154 1.00 13.15 314 GLN A N 1
ATOM 2291 C CA . GLN A 1 314 ? 25.761 15.702 -2.007 1.00 13.56 314 GLN A CA 1
ATOM 2292 C C . GLN A 1 314 ? 24.273 15.372 -2.022 1.00 13.67 314 GLN A C 1
ATOM 2293 O O . GLN A 1 314 ? 23.887 14.336 -2.536 1.00 13.43 314 GLN A O 1
ATOM 2299 N N . GLU A 1 315 ? 23.456 16.243 -1.447 1.00 14.14 315 GLU A N 1
ATOM 2300 C CA . GLU A 1 315 ? 22.005 16.067 -1.508 1.00 14.78 315 GLU A CA 1
ATOM 2301 C C . GLU A 1 315 ? 21.481 16.379 -2.907 1.00 14.45 315 GLU A C 1
ATOM 2302 O O . GLU A 1 315 ? 20.656 15.642 -3.466 1.00 13.40 315 GLU A O 1
ATOM 2308 N N . ALA A 1 316 ? 21.946 17.484 -3.481 1.00 14.57 316 ALA A N 1
ATOM 2309 C CA . ALA A 1 316 ? 21.491 17.879 -4.807 1.00 14.88 316 ALA A CA 1
ATOM 2310 C C . ALA A 1 316 ? 21.750 16.831 -5.878 1.00 15.05 316 ALA A C 1
ATOM 2311 O O . ALA A 1 316 ? 20.961 16.701 -6.825 1.00 15.82 316 ALA A O 1
ATOM 2313 N N . GLU A 1 317 ? 22.846 16.082 -5.760 1.00 14.86 317 GLU A N 1
ATOM 2314 C CA A GLU A 1 317 ? 23.202 15.055 -6.739 0.50 15.15 317 GLU A CA 1
ATOM 2315 C CA B GLU A 1 317 ? 23.174 15.079 -6.773 0.50 15.36 317 GLU A CA 1
ATOM 2316 C C . GLU A 1 317 ? 22.276 13.837 -6.677 1.00 15.40 317 GLU A C 1
ATOM 2317 O O . GLU A 1 317 ? 22.320 12.971 -7.555 1.00 16.21 317 GLU A O 1
ATOM 2328 N N . LEU A 1 318 ? 21.455 13.782 -5.633 1.00 14.31 318 LEU A N 1
ATOM 2329 C CA . LEU A 1 318 ? 20.485 12.697 -5.425 1.00 14.57 318 LEU A CA 1
ATOM 2330 C C . LEU A 1 318 ? 19.066 13.105 -5.868 1.00 14.26 318 LEU A C 1
ATOM 2331 O O . LEU A 1 318 ? 18.100 12.367 -5.620 1.00 13.22 318 LEU A O 1
ATOM 2336 N N . GLU A 1 319 ? 18.926 14.259 -6.523 1.00 14.31 319 GLU A N 1
ATOM 2337 C CA . GLU A 1 319 ? 17.612 14.685 -7.035 1.00 14.55 319 GLU A CA 1
ATOM 2338 C C . GLU A 1 319 ? 17.081 13.641 -8.017 1.00 13.54 319 GLU A C 1
ATOM 2339 O O . GLU A 1 319 ? 17.823 13.140 -8.855 1.00 13.47 319 GLU A O 1
ATOM 2345 N N . GLY A 1 320 ? 15.792 13.324 -7.910 1.00 12.76 320 GLY A N 1
ATOM 2346 C CA . GLY A 1 320 ? 15.188 12.298 -8.762 1.00 12.44 320 GLY A CA 1
ATOM 2347 C C . GLY A 1 320 ? 15.247 10.895 -8.173 1.00 12.15 320 GLY A C 1
ATOM 2348 O O . GLY A 1 320 ? 14.760 9.939 -8.796 1.00 13.22 320 GLY A O 1
ATOM 2349 N N . LEU A 1 321 ? 15.864 10.777 -6.994 1.00 9.93 321 LEU A N 1
ATOM 2350 C CA . LEU A 1 321 ? 15.856 9.560 -6.175 1.00 9.29 321 LEU A CA 1
ATOM 2351 C C . LEU A 1 321 ? 15.083 9.828 -4.905 1.00 7.93 321 LEU A C 1
ATOM 2352 O O . LEU A 1 321 ? 15.062 10.950 -4.381 1.00 8.15 321 LEU A O 1
ATOM 2357 N N . THR A 1 322 ? 14.432 8.804 -4.368 1.00 7.19 322 THR A N 1
ATOM 2358 C CA . THR A 1 322 ? 13.813 8.960 -3.064 1.00 7.64 322 THR A CA 1
ATOM 2359 C C . THR A 1 322 ? 14.927 9.065 -2.011 1.00 7.76 322 THR A C 1
ATOM 2360 O O . THR A 1 322 ? 16.098 8.768 -2.306 1.00 7.70 322 THR A O 1
ATOM 2364 N N . ARG A 1 323 ? 14.571 9.469 -0.791 1.00 8.90 323 ARG A N 1
ATOM 2365 C CA . ARG A 1 323 ? 15.545 9.581 0.295 1.00 9.02 323 ARG A CA 1
ATOM 2366 C C . ARG A 1 323 ? 16.299 8.260 0.482 1.00 8.39 323 ARG A C 1
ATOM 2367 O O . ARG A 1 323 ? 17.541 8.240 0.500 1.00 7.68 323 ARG A O 1
ATOM 2375 N N . SER A 1 324 ? 15.565 7.151 0.547 1.00 7.27 324 SER A N 1
ATOM 2376 C CA A SER A 1 324 ? 16.213 5.854 0.739 0.50 7.05 324 SER A CA 1
ATOM 2377 C CA B SER A 1 324 ? 16.188 5.833 0.722 0.50 6.59 324 SER A CA 1
ATOM 2378 C C . SER A 1 324 ? 17.028 5.434 -0.488 1.00 6.33 324 SER A C 1
ATOM 2379 O O . SER A 1 324 ? 18.071 4.806 -0.340 1.00 5.86 324 SER A O 1
ATOM 2384 N N . GLU A 1 325 ? 16.567 5.765 -1.702 1.00 5.11 325 GLU A N 1
ATOM 2385 C CA . GLU A 1 325 ? 17.315 5.446 -2.919 1.00 5.92 325 GLU A CA 1
ATOM 2386 C C . GLU A 1 325 ? 18.661 6.187 -2.959 1.00 5.23 325 GLU A C 1
ATOM 2387 O O . GLU A 1 325 ? 19.679 5.626 -3.370 1.00 5.42 325 GLU A O 1
ATOM 2393 N N . GLY A 1 326 ? 18.641 7.440 -2.518 1.00 5.58 326 GLY A N 1
ATOM 2394 C CA . GLY A 1 326 ? 19.840 8.252 -2.462 1.00 5.47 326 GLY A CA 1
ATOM 2395 C C . GLY A 1 326 ? 20.838 7.651 -1.500 1.00 5.80 326 GLY A C 1
ATOM 2396 O O . GLY A 1 326 ? 22.024 7.540 -1.812 1.00 6.99 326 GLY A O 1
ATOM 2397 N N . ALA A 1 327 ? 20.365 7.263 -0.328 1.00 5.50 327 ALA A N 1
ATOM 2398 C CA . ALA A 1 327 ? 21.241 6.644 0.658 1.00 6.03 327 ALA A CA 1
ATOM 2399 C C . ALA A 1 327 ? 21.786 5.317 0.133 1.00 6.32 327 ALA A C 1
ATOM 2400 O O . ALA A 1 327 ? 22.962 4.993 0.354 1.00 6.34 327 ALA A O 1
ATOM 2402 N N . LEU A 1 328 ? 20.948 4.543 -0.561 1.00 6.22 328 LEU A N 1
ATOM 2403 C CA . LEU A 1 328 ? 21.417 3.290 -1.170 1.00 6.72 328 LEU A CA 1
ATOM 2404 C C . LEU A 1 328 ? 22.528 3.523 -2.204 1.00 7.08 328 LEU A C 1
ATOM 2405 O O . LEU A 1 328 ? 23.556 2.821 -2.226 1.00 6.65 328 LEU A O 1
ATOM 2410 N N . LYS A 1 329 ? 22.334 4.517 -3.059 1.00 7.29 329 LYS A N 1
ATOM 2411 C CA . LYS A 1 329 ? 23.343 4.858 -4.036 1.00 7.98 329 LYS A CA 1
ATOM 2412 C C . LYS A 1 329 ? 24.676 5.133 -3.363 1.00 8.28 329 LYS A C 1
ATOM 2413 O O . LYS A 1 329 ? 25.695 4.624 -3.794 1.00 7.63 329 LYS A O 1
ATOM 2419 N N . ARG A 1 330 ? 24.638 5.939 -2.312 1.00 8.19 330 ARG A N 1
ATOM 2420 C CA . ARG A 1 330 ? 25.851 6.295 -1.574 1.00 9.02 330 ARG A CA 1
ATOM 2421 C C . ARG A 1 330 ? 26.456 5.081 -0.872 1.00 9.48 330 ARG A C 1
ATOM 2422 O O . ARG A 1 330 ? 27.686 4.928 -0.855 1.00 9.13 330 ARG A O 1
ATOM 2430 N N . MET A 1 331 ? 25.609 4.202 -0.328 1.00 8.69 331 MET A N 1
ATOM 2431 C CA . MET A 1 331 ? 26.119 2.946 0.255 1.00 9.47 331 MET A CA 1
ATOM 2432 C C . MET A 1 331 ? 26.835 2.091 -0.786 1.00 9.56 331 MET A C 1
ATOM 2433 O O . MET A 1 331 ? 27.930 1.565 -0.520 1.00 9.89 331 MET A O 1
ATOM 2438 N N . LEU A 1 332 ? 26.235 1.923 -1.961 1.00 10.10 332 LEU A N 1
ATOM 2439 C CA . LEU A 1 332 ? 26.875 1.141 -3.017 1.00 11.48 332 LEU A CA 1
ATOM 2440 C C . LEU A 1 332 ? 28.179 1.792 -3.464 1.00 12.27 332 LEU A C 1
ATOM 2441 O O . LEU A 1 332 ? 29.167 1.100 -3.728 1.00 12.56 332 LEU A O 1
ATOM 2446 N N . GLU A 1 333 ? 28.178 3.118 -3.539 1.00 12.98 333 GLU A N 1
ATOM 2447 C CA . GLU A 1 333 ? 29.393 3.857 -3.901 1.00 14.15 333 GLU A CA 1
ATOM 2448 C C . GLU A 1 333 ? 30.554 3.628 -2.906 1.00 14.14 333 GLU A C 1
ATOM 2449 O O . GLU A 1 333 ? 31.726 3.725 -3.294 1.00 14.98 333 GLU A O 1
ATOM 2455 N N . SER A 1 334 ? 30.252 3.290 -1.655 1.00 14.29 334 SER A N 1
ATOM 2456 C CA . SER A 1 334 ? 31.316 3.026 -0.684 1.00 15.01 334 SER A CA 1
ATOM 2457 C C . SER A 1 334 ? 32.157 1.794 -1.046 1.00 15.77 334 SER A C 1
ATOM 2458 O O . SER A 1 334 ? 33.292 1.674 -0.584 1.00 15.83 334 SER A O 1
ATOM 2461 N N . GLU A 1 335 ? 31.611 0.885 -1.853 1.00 16.29 335 GLU A N 1
ATOM 2462 C CA . GLU A 1 335 ? 32.349 -0.313 -2.260 1.00 18.32 335 GLU A CA 1
ATOM 2463 C C . GLU A 1 335 ? 33.492 0.074 -3.204 1.00 20.20 335 GLU A C 1
ATOM 2464 O O . GLU A 1 335 ? 34.579 -0.508 -3.147 1.00 20.09 335 GLU A O 1
ATOM 2470 N N . ARG A 1 336 ? 33.245 1.062 -4.062 1.00 22.85 336 ARG A N 1
ATOM 2471 C CA . ARG A 1 336 ? 34.282 1.619 -4.930 1.00 24.62 336 ARG A CA 1
ATOM 2472 C C . ARG A 1 336 ? 35.387 2.242 -4.096 1.00 26.16 336 ARG A C 1
ATOM 2473 O O . ARG A 1 336 ? 36.574 2.019 -4.356 1.00 26.25 336 ARG A O 1
ATOM 2481 N N . THR A 1 337 ? 34.986 3.019 -3.092 1.00 27.77 337 THR A N 1
ATOM 2482 C CA . THR A 1 337 ? 35.927 3.699 -2.206 1.00 28.55 337 THR A CA 1
ATOM 2483 C C . THR A 1 337 ? 36.766 2.706 -1.398 1.00 29.74 337 THR A C 1
ATOM 2484 O O . THR A 1 337 ? 37.910 3.009 -1.054 1.00 30.28 337 THR A O 1
ATOM 2488 N N . LEU A 1 338 ? 36.182 1.536 -1.117 1.00 30.55 338 LEU A N 1
ATOM 2489 C CA . LEU A 1 338 ? 36.800 0.441 -0.352 1.00 30.63 338 LEU A CA 1
ATOM 2490 C C . LEU A 1 338 ? 36.303 0.490 1.089 1.00 31.13 338 LEU A C 1
ATOM 2491 O O . LEU A 1 338 ? 35.238 -0.054 1.407 1.00 31.68 338 LEU A O 1
#

Organism: Deinococcus radiodurans (strain ATCC 13939 / DSM 20539 / JCM 16871 / CCUG 27074 / LMG 4051 / NBRC 15346 / NCIMB 9279 / VKM B-1422 / R1) (NCBI:txid243230)

Sequence (304 aa):
PSRTELLARRARIARLAVPPAYQDVYVSPDAENELQAFGRDAARLQYRYHPDFVALKKKWQRLTRFAGALPTLKVATTADLRASSGLPPRKVMALMTRLLHVARFRVGSDIYARQHKTYGLSTLRQRHVVVDGNTVTFRFKKGKHGVVSSQHHKATSDRTLAANMMQKLLDLPGPWLFQTVVDAGGERRRIHSTELNAYLREVIGPFTAKDFRTWGGTLLAAEYLAQQGTESSERQAKKVLVDCVKKFVADDLGNNTPAVTRGSYICPVIIFDRYLDGKVLDDYEEPRTERQEAEELEGLTRSSEGALKRMLESERTL

Foldseek 3Di:
DFLVVVVPQDVQVVVQCDPPQFPRKDADPDLPFQWGIWGHHPVDIDTGGRVVLCPDALLVNLLVLLVLLLLLLVNLVVQCVDPAFADSNLLSLLLVCLQQQVWDQDADVVCVVPVFDTSQFDWLVQWDADQQKIWGWTQHPPRATAITIDRDNSNRVVQVVQNVDDTGHRRWGFDPVGDIDGDGSVNSQSSCCRRRPVDGSNSSQLNVLQLQLLVQLVVVFADPDLVVLVVSVQVSLVVSCNSNVHDSVCSVVPRHRCLSSVQSSVRHGLVNQQQDDPVLVVSSPSHDRSSSSSSSSSVVVVVD

CATH classification: 3.30.66.10 (+2 more: 1.10.132.120, 3.90.15.10)

Secondary structure (DSSP, 8-state):
--HHHHH----HHHHH---TT-EEEEE-SSSS-SEEEEEE----EEEEE-GGG----HHHHHHHHHHHHHHHHHHHHHHHTSSS--HHHHHHHHHHHHHHH------HHHHHHH----GGG-BGGGEEEETTEEEEEEE-GGG-EEEEEE--HHHHHHHHHHHTS-SSBS-EEE-----EEE--HHHHHHHHHHHHTTS-HHHHHHHHHHHHHHHHHHHH---SSHHHHHHHHHHHHHHHHHHHTS-HHHIIIIIS-HHHHHHHHTT--GGGG---SHHHHHTTTTS-HHHHHHHHHHHHHHH-